Protein AF-A0A974PG98-F1 (afdb_monomer)

Structure (mmCIF, N/CA/C/O backbone):
data_AF-A0A974PG98-F1
#
_entry.id   AF-A0A974PG98-F1
#
loop_
_atom_site.group_PDB
_atom_site.id
_atom_site.type_symbol
_atom_site.label_atom_id
_atom_site.label_alt_id
_atom_site.label_comp_id
_atom_site.label_asym_id
_atom_site.label_entity_id
_atom_site.label_seq_id
_atom_site.pdbx_PDB_ins_code
_atom_site.Cartn_x
_atom_site.Cartn_y
_atom_site.Cartn_z
_atom_site.occupancy
_atom_site.B_iso_or_equiv
_atom_site.auth_seq_id
_atom_site.auth_comp_id
_atom_site.auth_asym_id
_atom_site.auth_atom_id
_atom_site.pdbx_PDB_model_num
ATOM 1 N N . MET A 1 1 ? 31.992 14.121 14.222 1.00 37.06 1 MET A N 1
ATOM 2 C CA . MET A 1 1 ? 32.717 12.932 13.722 1.00 37.06 1 MET A CA 1
ATOM 3 C C . MET A 1 1 ? 31.727 12.098 12.931 1.00 37.06 1 MET A C 1
ATOM 5 O O . MET A 1 1 ? 30.687 11.752 13.471 1.00 37.06 1 MET A O 1
ATOM 9 N N . LYS A 1 2 ? 31.976 11.925 11.630 1.00 33.34 2 LYS A N 1
ATOM 10 C CA . LYS A 1 2 ? 31.062 11.272 10.684 1.00 33.34 2 LYS A CA 1
ATOM 11 C C . LYS A 1 2 ? 31.156 9.754 10.874 1.00 33.34 2 LYS A C 1
ATOM 13 O O . LYS A 1 2 ? 32.248 9.211 10.750 1.00 33.34 2 LYS A O 1
ATOM 18 N N . SER A 1 3 ? 30.042 9.103 11.202 1.00 35.72 3 SER A N 1
ATOM 19 C CA . SER A 1 3 ? 29.945 7.642 11.270 1.00 35.72 3 SER A CA 1
ATOM 20 C C . SER A 1 3 ? 29.616 7.113 9.876 1.00 35.72 3 SER A C 1
ATOM 22 O O . SER A 1 3 ? 28.574 7.459 9.322 1.00 35.72 3 SER A O 1
ATOM 24 N N . GLN A 1 4 ? 30.527 6.339 9.284 1.00 35.66 4 GLN A N 1
ATOM 25 C CA . GLN A 1 4 ? 30.264 5.575 8.068 1.00 35.66 4 GLN A CA 1
ATOM 26 C C . GLN A 1 4 ? 29.686 4.219 8.470 1.00 35.66 4 GLN A C 1
ATOM 28 O O . GLN A 1 4 ? 30.346 3.439 9.153 1.00 35.66 4 GLN A O 1
ATOM 33 N N . ILE A 1 5 ? 28.452 3.946 8.051 1.00 46.06 5 ILE A N 1
ATOM 34 C CA . ILE A 1 5 ? 27.836 2.624 8.155 1.00 46.06 5 ILE A CA 1
ATOM 35 C C . ILE A 1 5 ? 28.123 1.901 6.840 1.00 46.06 5 ILE A C 1
ATOM 37 O O . ILE A 1 5 ? 27.657 2.294 5.774 1.00 46.06 5 ILE A O 1
ATOM 41 N N . MET A 1 6 ? 28.961 0.876 6.938 1.00 35.59 6 MET A N 1
ATOM 42 C CA . MET A 1 6 ? 29.350 -0.024 5.862 1.00 35.59 6 MET A CA 1
ATOM 43 C C . MET A 1 6 ? 28.325 -1.162 5.791 1.00 35.59 6 MET A C 1
ATOM 45 O O . MET A 1 6 ? 28.194 -1.933 6.740 1.00 35.59 6 MET A O 1
ATOM 49 N N . TYR A 1 7 ? 27.590 -1.261 4.683 1.00 34.44 7 TYR A N 1
ATOM 50 C CA . TYR A 1 7 ? 26.701 -2.390 4.407 1.00 34.44 7 TYR A CA 1
ATOM 51 C C . TYR A 1 7 ? 27.534 -3.608 3.984 1.00 34.44 7 TYR A C 1
ATOM 53 O O . TYR A 1 7 ? 28.246 -3.558 2.982 1.00 34.44 7 TYR A O 1
ATOM 61 N N . VAL A 1 8 ? 27.448 -4.705 4.741 1.00 33.84 8 VAL 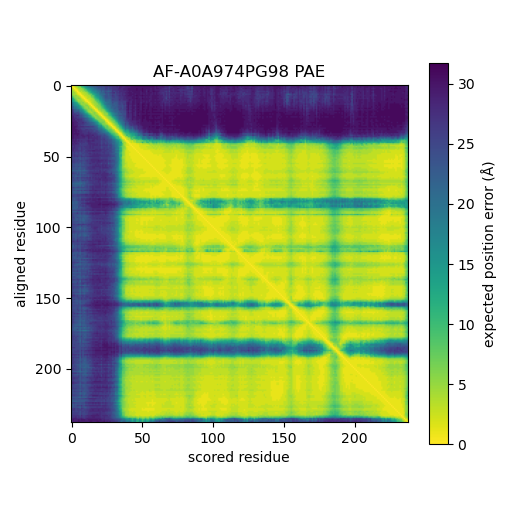A N 1
ATOM 62 C CA . VAL A 1 8 ? 28.007 -6.011 4.363 1.00 33.84 8 VAL A CA 1
ATOM 63 C C . VAL A 1 8 ? 26.861 -6.896 3.882 1.00 33.84 8 VAL A C 1
ATOM 65 O O . VAL A 1 8 ? 26.000 -7.295 4.661 1.00 33.84 8 VAL A O 1
ATOM 68 N N . LEU A 1 9 ? 26.859 -7.180 2.580 1.00 28.20 9 LEU A N 1
ATOM 69 C CA . LEU A 1 9 ? 25.970 -8.127 1.914 1.00 28.20 9 LEU A CA 1
ATOM 70 C C . LEU A 1 9 ? 26.533 -9.544 2.104 1.00 28.20 9 LEU A C 1
ATOM 72 O O . LEU A 1 9 ? 27.641 -9.827 1.648 1.00 28.20 9 LEU A O 1
ATOM 76 N N . LEU A 1 10 ? 25.793 -10.434 2.768 1.00 31.20 10 LEU A N 1
ATOM 77 C CA . LEU A 1 10 ? 26.203 -11.824 2.986 1.00 31.20 10 LEU A CA 1
ATOM 78 C C . LEU A 1 10 ? 25.239 -12.774 2.261 1.00 31.20 10 LEU A C 1
ATOM 80 O O . LEU A 1 10 ? 24.118 -13.003 2.704 1.00 31.20 10 LEU A O 1
ATOM 84 N N . MET A 1 11 ? 25.694 -13.319 1.132 1.00 34.84 11 MET A N 1
ATOM 85 C CA . MET A 1 11 ? 25.042 -14.407 0.396 1.00 34.84 11 MET A CA 1
ATOM 86 C C . MET A 1 11 ? 25.558 -15.750 0.927 1.00 34.84 11 MET A C 1
ATOM 88 O O . MET A 1 11 ? 26.753 -16.023 0.827 1.00 34.84 11 MET A O 1
ATOM 92 N N . PHE A 1 12 ? 24.669 -16.610 1.428 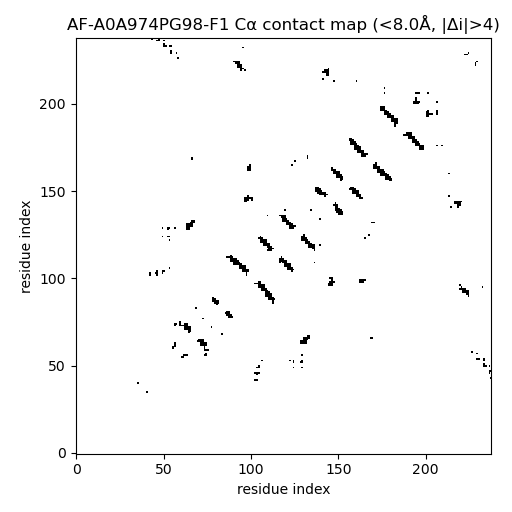1.00 36.12 12 PHE A N 1
ATOM 93 C CA . PHE A 1 12 ? 24.962 -18.031 1.638 1.00 36.12 12 PHE A CA 1
ATOM 94 C C . PHE A 1 12 ? 24.031 -18.887 0.776 1.00 36.12 12 PHE A C 1
ATOM 96 O O . PHE A 1 12 ? 22.829 -18.966 1.012 1.00 36.12 12 PHE A O 1
ATOM 103 N N . LEU A 1 13 ? 24.622 -19.538 -0.227 1.00 36.03 13 LEU A N 1
ATOM 104 C CA . LEU A 1 13 ? 24.041 -20.649 -0.977 1.00 36.03 13 LEU A CA 1
ATOM 105 C C . LEU A 1 13 ? 24.300 -21.946 -0.203 1.00 36.03 13 LEU A C 1
ATOM 107 O O . LEU A 1 13 ? 25.456 -22.308 0.012 1.00 36.03 13 LEU A O 1
ATOM 111 N N . LEU A 1 14 ? 23.244 -22.680 0.149 1.00 32.09 14 LEU A N 1
ATOM 112 C CA . LEU A 1 14 ? 23.339 -24.108 0.449 1.00 32.09 14 LEU A CA 1
ATOM 113 C C . LEU A 1 14 ? 22.244 -24.873 -0.296 1.00 32.09 14 LEU A C 1
ATOM 115 O O . LEU A 1 14 ? 21.076 -24.882 0.080 1.00 32.09 14 LEU A O 1
ATOM 119 N N . SER A 1 15 ? 22.665 -25.547 -1.359 1.00 34.22 15 SER A N 1
ATOM 120 C CA . SER A 1 15 ? 21.940 -26.621 -2.028 1.00 34.22 15 SER A CA 1
ATOM 121 C C . SER A 1 15 ? 22.214 -27.943 -1.309 1.00 34.22 15 SER A C 1
ATOM 123 O O . SER A 1 15 ? 23.358 -28.395 -1.265 1.00 34.22 15 SER A O 1
ATOM 125 N N . ILE A 1 16 ? 21.168 -28.576 -0.777 1.00 40.25 16 ILE A N 1
ATOM 126 C CA . ILE A 1 16 ? 21.215 -29.953 -0.271 1.00 40.25 16 ILE A CA 1
ATOM 127 C C . ILE A 1 16 ? 20.475 -30.840 -1.273 1.00 40.25 16 ILE A C 1
ATOM 129 O O . ILE A 1 16 ? 19.268 -30.709 -1.464 1.00 40.25 16 ILE A O 1
ATOM 133 N N . SER A 1 17 ? 21.217 -31.740 -1.921 1.00 31.70 17 SER A N 1
ATOM 134 C CA . SER A 1 17 ? 20.663 -32.847 -2.695 1.00 31.70 17 SER A CA 1
ATOM 135 C C . SER A 1 17 ? 20.312 -34.001 -1.761 1.00 31.70 17 SER A C 1
ATOM 137 O O . SER A 1 17 ? 21.184 -34.468 -1.025 1.00 31.70 17 SER A O 1
ATOM 139 N N . SER A 1 18 ? 19.096 -34.527 -1.868 1.00 32.81 18 SER A N 1
ATOM 140 C CA . SER A 1 18 ? 18.729 -35.806 -1.258 1.00 32.81 18 SER A CA 1
ATOM 141 C C . SER A 1 18 ? 18.017 -36.671 -2.290 1.00 32.81 18 SER A C 1
ATOM 143 O O . SER A 1 18 ? 16.863 -36.433 -2.636 1.00 32.81 18 SER A O 1
ATOM 145 N N . SER A 1 19 ? 18.733 -37.678 -2.785 1.00 33.91 19 SER A N 1
ATOM 146 C CA . SER A 1 19 ? 18.186 -38.786 -3.565 1.00 33.91 19 SER A CA 1
ATOM 147 C C . SER A 1 19 ? 17.443 -39.735 -2.630 1.00 33.91 19 SER A C 1
ATOM 149 O O . SER A 1 19 ? 18.026 -40.179 -1.644 1.00 33.91 19 SER A O 1
ATOM 151 N N . ASN A 1 20 ? 16.208 -40.116 -2.961 1.00 33.72 20 ASN A N 1
ATOM 152 C CA . ASN A 1 20 ? 15.566 -41.270 -2.335 1.00 33.72 20 ASN A CA 1
ATOM 153 C C . ASN A 1 20 ? 14.917 -42.192 -3.370 1.00 33.72 20 ASN A C 1
ATOM 155 O O . ASN A 1 20 ? 14.342 -41.758 -4.366 1.00 33.72 20 ASN A O 1
ATOM 159 N N . LYS A 1 21 ? 15.112 -43.487 -3.109 1.00 32.81 21 LYS A N 1
ATOM 160 C CA . LYS A 1 21 ? 14.779 -44.650 -3.932 1.00 32.81 21 LYS A CA 1
ATOM 161 C C . LYS A 1 21 ? 13.273 -44.841 -4.121 1.00 32.81 21 LYS A C 1
ATOM 163 O O . LYS A 1 21 ? 12.485 -44.627 -3.208 1.00 32.81 21 LYS A O 1
ATOM 168 N N . ILE A 1 22 ? 12.946 -45.369 -5.297 1.00 32.16 22 ILE A N 1
ATOM 169 C CA . ILE A 1 22 ? 11.651 -45.921 -5.704 1.00 32.16 22 ILE A CA 1
ATOM 170 C C . ILE A 1 22 ? 11.438 -47.294 -5.043 1.00 32.16 22 ILE A C 1
ATOM 172 O O . ILE A 1 22 ? 12.370 -48.094 -4.936 1.00 32.16 22 ILE A O 1
ATOM 176 N N . SER A 1 23 ? 10.206 -47.584 -4.623 1.00 32.59 23 SER A N 1
ATOM 177 C CA . SER A 1 23 ? 9.698 -48.938 -4.358 1.00 32.59 23 SER A CA 1
ATOM 178 C C . SER A 1 23 ? 8.207 -48.980 -4.696 1.00 32.59 23 SER A C 1
ATOM 180 O O . SER A 1 23 ? 7.456 -48.103 -4.278 1.00 32.59 23 SER A O 1
ATOM 182 N N . ASP A 1 24 ? 7.823 -49.981 -5.482 1.00 32.41 24 ASP A N 1
ATOM 183 C CA . ASP A 1 24 ? 6.511 -50.175 -6.099 1.00 32.41 24 ASP A CA 1
ATOM 184 C C . ASP A 1 24 ? 5.394 -50.658 -5.154 1.00 32.41 24 ASP A C 1
ATOM 186 O O . ASP A 1 24 ? 5.627 -51.370 -4.178 1.00 32.41 24 ASP A O 1
ATOM 190 N N . THR A 1 25 ? 4.168 -50.465 -5.660 1.00 31.45 25 THR A N 1
ATOM 191 C CA . THR A 1 25 ? 2.922 -51.241 -5.453 1.00 31.45 25 THR A CA 1
ATOM 192 C C . THR A 1 25 ? 1.965 -50.798 -4.343 1.00 31.45 25 THR A C 1
ATOM 194 O O . THR A 1 25 ? 2.118 -51.141 -3.176 1.00 31.45 25 THR A O 1
ATOM 197 N N . SER A 1 26 ? 0.854 -50.160 -4.727 1.00 34.72 26 SER A N 1
ATOM 198 C CA . SER A 1 26 ? -0.485 -50.786 -4.820 1.00 34.72 26 SER A CA 1
ATOM 199 C C . SER A 1 26 ? -1.579 -49.712 -4.918 1.00 34.72 26 SER A C 1
ATOM 201 O O . SER A 1 26 ? -1.629 -48.764 -4.141 1.00 34.72 26 SER A O 1
ATOM 203 N N . VAL A 1 27 ? -2.452 -49.856 -5.915 1.00 42.94 27 VAL A N 1
ATOM 204 C CA . VAL A 1 27 ? -3.641 -49.015 -6.121 1.00 42.94 27 VAL A CA 1
ATOM 205 C C . VAL A 1 27 ? -4.767 -49.508 -5.213 1.00 42.94 27 VAL A C 1
ATOM 207 O O . VAL A 1 27 ? -5.035 -50.711 -5.192 1.00 42.94 27 VAL A O 1
ATOM 210 N N . PRO A 1 28 ? -5.508 -48.589 -4.576 1.00 39.31 28 PRO A N 1
ATOM 211 C CA . PRO A 1 28 ? -6.948 -48.768 -4.491 1.00 39.31 28 PRO A CA 1
ATOM 212 C C . PRO A 1 28 ? -7.705 -47.523 -4.973 1.00 39.31 28 PRO A C 1
ATOM 214 O O . PRO A 1 28 ? -7.445 -46.387 -4.586 1.00 39.31 28 PRO A O 1
ATOM 217 N N . THR A 1 29 ? -8.680 -47.776 -5.838 1.00 40.00 29 THR A N 1
ATOM 218 C CA . THR A 1 29 ? -9.710 -46.846 -6.296 1.00 40.00 29 THR A CA 1
ATOM 219 C C . THR A 1 29 ? -10.680 -46.530 -5.159 1.00 40.00 29 THR A C 1
ATOM 221 O O . THR A 1 29 ? -11.405 -47.434 -4.756 1.00 40.00 29 THR A O 1
ATOM 224 N N . ILE A 1 30 ? -10.767 -45.274 -4.695 1.00 35.84 30 ILE A N 1
ATOM 225 C CA . ILE A 1 30 ? -11.926 -44.767 -3.933 1.00 35.84 30 ILE A CA 1
ATOM 226 C C . ILE A 1 30 ? -12.204 -43.294 -4.294 1.00 35.84 30 ILE A C 1
ATOM 228 O O . ILE A 1 30 ? -11.418 -42.401 -4.005 1.00 35.84 30 ILE A O 1
ATOM 232 N N . THR A 1 31 ? -13.352 -43.116 -4.949 1.00 35.06 31 THR A N 1
ATOM 233 C CA . THR A 1 31 ? -14.391 -42.087 -4.773 1.00 35.06 31 THR A CA 1
ATOM 234 C C . THR A 1 31 ? -14.003 -40.607 -4.663 1.00 35.06 31 THR A C 1
ATOM 236 O O . THR A 1 31 ? -13.414 -40.144 -3.693 1.00 35.06 31 THR A O 1
ATOM 239 N N . SER A 1 32 ? -14.499 -39.848 -5.646 1.00 45.50 32 SER A N 1
ATOM 240 C CA . SER A 1 32 ? -14.604 -38.387 -5.672 1.00 45.50 32 SER A CA 1
ATOM 241 C C . SER A 1 32 ? -15.201 -37.829 -4.371 1.00 45.50 32 SER A C 1
ATOM 243 O O . SER A 1 32 ? -16.380 -38.013 -4.080 1.00 45.50 32 SER A O 1
ATOM 245 N N . SER A 1 33 ? -14.368 -37.128 -3.607 1.00 40.75 33 SER A N 1
ATOM 246 C CA . SER A 1 33 ? -14.762 -36.163 -2.583 1.00 40.75 33 SER A CA 1
ATOM 247 C C . SER A 1 33 ? -13.964 -34.896 -2.862 1.00 40.75 33 SER A C 1
ATOM 249 O O . SER A 1 33 ? -12.761 -34.979 -3.106 1.00 40.75 33 SER A O 1
ATOM 251 N N . ALA A 1 34 ? -14.636 -33.744 -2.887 1.00 49.84 34 ALA A N 1
ATOM 252 C CA . ALA A 1 34 ? -14.039 -32.444 -3.173 1.00 49.84 34 ALA A CA 1
ATOM 253 C C . ALA A 1 34 ? -12.761 -32.235 -2.339 1.00 49.84 34 ALA A C 1
ATOM 255 O O . ALA A 1 34 ? -12.806 -32.139 -1.113 1.00 49.84 34 ALA A O 1
ATOM 256 N N . HIS A 1 35 ? -11.616 -32.227 -3.019 1.00 39.84 35 HIS A N 1
ATOM 257 C CA . HIS A 1 35 ? -10.300 -32.074 -2.418 1.00 39.84 35 HIS A CA 1
ATOM 258 C C . HIS A 1 35 ? -10.059 -30.589 -2.132 1.00 39.84 35 HIS A C 1
ATOM 260 O O . HIS A 1 35 ? -9.479 -29.881 -2.951 1.00 39.84 35 HIS A O 1
ATOM 266 N N . ILE A 1 36 ? -10.530 -30.109 -0.980 1.00 48.88 36 ILE A N 1
ATOM 267 C CA . ILE A 1 36 ? -10.065 -28.831 -0.432 1.00 48.88 36 ILE A CA 1
ATOM 268 C C . ILE A 1 36 ? -8.667 -29.089 0.123 1.00 48.88 36 ILE A C 1
ATOM 270 O O . ILE A 1 36 ? -8.483 -29.876 1.055 1.00 48.88 36 ILE A O 1
ATOM 274 N N . THR A 1 37 ? -7.666 -28.468 -0.489 1.00 52.12 37 THR A N 1
ATOM 275 C CA . THR A 1 37 ? -6.264 -28.672 -0.120 1.00 52.12 37 THR A CA 1
ATOM 276 C C . THR A 1 37 ? -5.999 -27.976 1.228 1.00 52.12 37 THR A C 1
ATOM 278 O O . THR A 1 37 ? -6.390 -26.819 1.379 1.00 52.12 37 THR A O 1
ATOM 281 N N . PRO A 1 38 ? -5.295 -28.590 2.205 1.00 62.50 38 PRO A N 1
ATOM 282 C CA . PRO A 1 38 ? -5.011 -27.987 3.523 1.00 62.50 38 PRO A CA 1
ATOM 283 C C . PRO A 1 38 ? -4.346 -26.596 3.497 1.00 62.50 38 PRO A C 1
ATOM 285 O O . PRO A 1 38 ? -4.346 -25.880 4.495 1.00 62.50 38 PRO A O 1
ATOM 288 N N . SER A 1 39 ? -3.760 -26.213 2.360 1.00 74.19 39 SER A N 1
ATOM 289 C CA . SER A 1 39 ? -3.170 -24.893 2.130 1.00 74.19 39 SER A CA 1
ATOM 290 C C . SER A 1 39 ? -4.211 -23.792 1.901 1.00 74.19 39 SER A C 1
ATOM 292 O O . SER A 1 39 ? -3.969 -22.652 2.287 1.00 74.19 39 SER A O 1
ATOM 294 N N . GLU A 1 40 ? -5.347 -24.103 1.274 1.00 81.88 40 GLU A N 1
ATOM 295 C CA . GLU A 1 40 ? -6.384 -23.113 0.948 1.00 81.88 40 GLU A CA 1
ATOM 296 C C . GLU A 1 40 ? -7.179 -22.727 2.195 1.00 81.88 40 GLU A C 1
ATOM 298 O O . GLU A 1 40 ? -7.412 -21.547 2.436 1.00 81.88 40 GLU A O 1
ATOM 303 N N . SER A 1 41 ? -7.499 -23.700 3.053 1.00 85.75 41 SER A N 1
ATOM 304 C CA . SER A 1 41 ? -8.183 -23.433 4.323 1.00 85.75 41 SER A CA 1
ATOM 305 C C . SER A 1 41 ? -7.330 -22.605 5.287 1.00 85.75 41 SER A C 1
ATOM 307 O O . SER A 1 41 ? -7.850 -21.747 5.996 1.00 85.75 41 SER A O 1
ATOM 309 N N . LYS A 1 42 ? -6.007 -22.820 5.302 1.00 90.12 42 LYS A N 1
ATOM 310 C CA . LYS A 1 42 ? -5.082 -22.009 6.101 1.00 90.12 42 LYS A CA 1
ATOM 311 C C . LYS A 1 42 ? -5.001 -20.570 5.588 1.00 90.12 42 LYS A C 1
ATOM 313 O O . LYS A 1 42 ? -5.018 -19.650 6.400 1.00 90.12 42 LYS A O 1
ATOM 318 N N . LEU A 1 43 ? -4.914 -20.383 4.271 1.00 90.19 43 LEU A N 1
ATOM 319 C CA . LEU A 1 43 ? -4.876 -19.053 3.664 1.00 90.19 43 LEU A CA 1
ATOM 320 C C . LEU A 1 43 ? -6.161 -18.272 3.960 1.00 90.19 43 LEU A C 1
ATOM 322 O O . LEU A 1 43 ? -6.085 -17.133 4.409 1.00 90.19 43 LEU A O 1
ATOM 326 N N . GLU A 1 44 ? -7.323 -18.901 3.791 1.00 91.62 44 GLU A N 1
ATOM 327 C CA . GLU A 1 44 ? -8.611 -18.249 4.047 1.00 91.62 44 GLU A CA 1
ATOM 328 C C . GLU A 1 44 ? -8.780 -17.877 5.529 1.00 91.62 44 GLU A C 1
ATOM 330 O O . GLU A 1 44 ? -9.216 -16.777 5.868 1.00 91.62 44 GLU A O 1
ATOM 335 N N . ASN A 1 45 ? -8.323 -18.745 6.437 1.00 92.75 45 ASN A N 1
ATOM 336 C CA . ASN A 1 45 ? -8.282 -18.421 7.862 1.00 92.75 45 ASN A CA 1
ATOM 337 C C . ASN A 1 45 ? -7.369 -17.220 8.153 1.00 92.75 45 ASN A C 1
ATOM 339 O O . ASN A 1 45 ? -7.772 -16.317 8.884 1.00 92.75 45 ASN A O 1
ATOM 343 N N . ASN A 1 46 ? -6.163 -17.180 7.579 1.00 93.69 46 ASN A N 1
ATOM 344 C CA . ASN A 1 46 ? -5.233 -16.061 7.764 1.00 93.69 46 ASN A CA 1
ATOM 345 C C . ASN A 1 46 ? -5.816 -14.746 7.234 1.00 93.69 46 ASN A C 1
ATOM 347 O O . ASN A 1 46 ? -5.731 -13.720 7.902 1.00 93.69 46 ASN A O 1
ATOM 351 N N . LYS A 1 47 ? -6.466 -14.795 6.071 1.00 95.50 47 LYS A N 1
ATOM 352 C CA . LYS A 1 47 ? -7.163 -13.659 5.472 1.00 95.50 47 LYS A CA 1
ATOM 353 C C . LYS A 1 47 ? -8.277 -13.145 6.381 1.00 95.50 47 LYS A C 1
ATOM 355 O O . LYS A 1 47 ? -8.356 -11.947 6.641 1.00 95.50 47 LYS A O 1
ATOM 360 N N . SER A 1 48 ? -9.098 -14.045 6.928 1.00 94.94 48 SER A N 1
ATOM 361 C CA . SER A 1 48 ? -10.151 -13.675 7.877 1.00 94.94 48 SER A CA 1
ATOM 362 C C . SER A 1 48 ? -9.587 -13.071 9.167 1.00 94.94 48 SER A C 1
ATOM 364 O O . SER A 1 48 ? -10.202 -12.153 9.709 1.00 94.94 48 SER A O 1
ATOM 366 N N . LEU A 1 49 ? -8.450 -13.569 9.666 1.00 96.31 49 LEU A N 1
ATOM 367 C CA . LEU A 1 49 ? -7.778 -13.011 10.843 1.00 96.31 49 LEU A CA 1
ATOM 368 C C . LEU A 1 49 ? -7.248 -11.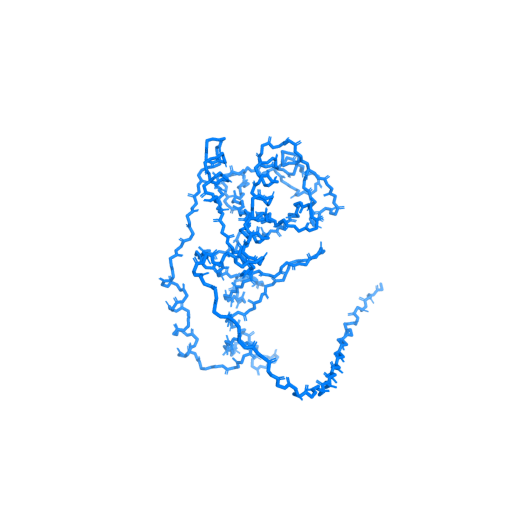600 10.567 1.00 96.31 49 LEU A C 1
ATOM 370 O O . LEU A 1 49 ? -7.491 -10.699 11.369 1.00 96.31 49 LEU A O 1
ATOM 374 N N . ALA A 1 50 ? -6.589 -11.401 9.423 1.00 97.38 50 ALA A N 1
ATOM 375 C CA . ALA A 1 50 ? -6.086 -10.099 9.001 1.00 97.38 50 ALA A CA 1
ATOM 376 C C . ALA A 1 50 ? -7.223 -9.074 8.879 1.00 97.38 50 ALA A C 1
ATOM 378 O O . ALA A 1 50 ? -7.158 -8.003 9.478 1.00 97.38 50 ALA A O 1
ATOM 379 N N . MET A 1 51 ? -8.310 -9.424 8.181 1.00 97.50 51 MET A N 1
ATOM 380 C CA . MET A 1 51 ? -9.451 -8.522 7.984 1.00 97.50 51 MET A CA 1
ATOM 381 C C . MET A 1 51 ? -10.116 -8.101 9.299 1.00 97.50 51 MET A C 1
ATOM 383 O O . MET A 1 51 ? -10.450 -6.925 9.462 1.00 97.50 51 MET A O 1
ATOM 387 N N . GLU A 1 52 ? -10.286 -9.025 10.250 1.00 97.19 52 GLU A N 1
ATOM 388 C CA . GLU A 1 52 ? -10.843 -8.685 11.564 1.00 97.19 52 GLU A CA 1
ATOM 389 C C . GLU A 1 52 ? -9.878 -7.799 12.367 1.00 97.19 52 GLU A C 1
ATOM 391 O O . GLU A 1 52 ? -10.305 -6.809 12.967 1.00 97.19 52 GLU A O 1
ATOM 396 N N . ALA A 1 53 ? -8.572 -8.084 12.320 1.00 98.19 53 ALA A N 1
ATOM 397 C CA . ALA A 1 53 ? -7.562 -7.256 12.971 1.00 98.19 53 ALA A CA 1
ATOM 398 C C . ALA A 1 53 ? -7.580 -5.821 12.418 1.00 98.19 53 ALA A C 1
ATOM 400 O O . ALA A 1 53 ? -7.728 -4.870 13.192 1.00 98.19 53 ALA A O 1
ATOM 401 N N . TYR A 1 54 ? -7.555 -5.646 11.093 1.00 98.50 54 TYR A N 1
ATOM 402 C CA . TYR A 1 54 ? -7.657 -4.318 10.487 1.00 98.50 54 TYR A CA 1
ATOM 403 C C . TYR A 1 54 ? -8.952 -3.617 10.872 1.00 98.50 54 TYR A C 1
ATOM 405 O O . TYR A 1 54 ? -8.915 -2.468 11.299 1.00 98.50 54 TYR A O 1
ATOM 413 N N . LYS A 1 55 ? -10.100 -4.299 10.801 1.00 98.25 55 LYS A N 1
ATOM 414 C CA . LYS A 1 55 ? -11.386 -3.722 11.209 1.00 98.25 55 LYS A CA 1
ATOM 415 C C . LYS A 1 55 ? -11.324 -3.158 12.627 1.00 98.25 55 LYS A C 1
ATOM 417 O O . LYS A 1 55 ? -11.796 -2.049 12.863 1.00 98.25 55 LYS A O 1
ATOM 422 N N . THR A 1 56 ? -10.727 -3.889 13.566 1.00 98.19 56 THR A N 1
ATOM 423 C CA . THR A 1 56 ? -10.596 -3.420 14.952 1.00 98.19 56 THR A CA 1
ATOM 424 C C . THR A 1 56 ? -9.630 -2.239 15.111 1.00 98.19 56 THR A C 1
ATOM 426 O O . THR A 1 56 ? -9.938 -1.334 15.892 1.00 98.19 56 THR A O 1
ATOM 429 N N . VAL A 1 57 ? -8.538 -2.179 14.336 1.00 98.62 57 VAL A N 1
ATOM 430 C CA . VAL A 1 57 ? -7.643 -1.004 14.263 1.00 98.62 57 VAL A CA 1
ATOM 431 C C . VAL A 1 57 ? -8.386 0.211 13.700 1.00 98.62 57 VAL A C 1
ATOM 433 O O . VAL A 1 57 ? -8.390 1.270 14.323 1.00 98.62 57 VAL A O 1
ATOM 436 N N . LEU A 1 58 ? -9.090 0.056 12.572 1.00 98.50 58 LEU A N 1
ATOM 437 C CA . LEU A 1 58 ? -9.849 1.127 11.907 1.00 98.50 58 LEU A CA 1
ATOM 438 C C . LEU A 1 58 ? -11.008 1.655 12.766 1.00 98.50 58 LEU A C 1
ATOM 440 O O . LEU A 1 58 ? -11.420 2.804 12.636 1.00 98.50 58 LEU A O 1
ATOM 444 N N . GLN A 1 59 ? -11.526 0.825 13.673 1.00 97.50 59 GLN A N 1
ATOM 445 C CA . GLN A 1 59 ? -12.518 1.207 14.680 1.00 97.50 59 GLN A CA 1
ATOM 446 C C . GLN A 1 59 ? -11.903 1.794 15.955 1.00 97.50 59 GLN A C 1
ATOM 448 O O . GLN A 1 59 ? -12.636 2.063 16.908 1.00 97.50 59 GLN A O 1
ATOM 453 N N . ASN A 1 60 ? -10.582 1.981 15.983 1.00 98.00 60 ASN A N 1
ATOM 454 C CA . ASN A 1 60 ? -9.831 2.499 17.118 1.00 98.00 60 ASN A CA 1
ATOM 455 C C . ASN A 1 60 ? -10.017 1.670 18.406 1.00 98.00 60 ASN A C 1
ATOM 457 O O . ASN A 1 60 ? -10.077 2.220 19.504 1.00 98.00 60 ASN A O 1
ATOM 461 N N . LYS A 1 61 ? -10.174 0.345 18.279 1.00 98.19 61 LYS A N 1
ATOM 462 C CA . LYS A 1 61 ? -10.412 -0.568 19.415 1.00 98.19 61 LYS A CA 1
ATOM 463 C C . LYS A 1 61 ? -9.161 -1.293 19.884 1.00 98.19 61 LYS A C 1
ATOM 465 O O . LYS A 1 61 ? -9.109 -1.702 21.039 1.00 98.19 61 LYS A O 1
ATOM 470 N N . ILE A 1 62 ? -8.190 -1.468 18.995 1.00 97.94 62 ILE A N 1
ATOM 471 C CA . ILE A 1 62 ? -6.877 -2.023 19.314 1.00 97.94 62 ILE A CA 1
ATOM 472 C C . ILE A 1 62 ? -5.789 -1.116 18.751 1.00 97.94 62 ILE A C 1
ATOM 474 O O . ILE A 1 62 ? -6.031 -0.332 17.830 1.00 97.94 62 ILE A O 1
ATOM 478 N N . GLU A 1 63 ? -4.596 -1.254 19.309 1.00 98.31 63 GLU A N 1
ATOM 479 C CA . GLU A 1 63 ? -3.394 -0.610 18.799 1.00 98.31 63 GLU A CA 1
ATOM 480 C C . GLU A 1 63 ? -2.836 -1.369 17.586 1.00 98.31 63 GLU A C 1
ATOM 482 O O . GLU A 1 63 ? -3.026 -2.580 17.451 1.00 98.31 63 GLU A O 1
ATOM 487 N N . PHE A 1 64 ? -2.089 -0.661 16.745 1.00 97.75 64 PHE A N 1
ATOM 488 C CA . PHE A 1 64 ? -1.195 -1.242 15.744 1.00 97.75 64 PHE A CA 1
ATOM 489 C C . PHE A 1 64 ? 0.245 -0.804 16.026 1.00 97.75 64 PHE A C 1
ATOM 491 O O . PHE A 1 64 ? 0.474 0.216 16.684 1.00 97.75 64 PHE A O 1
ATOM 498 N N . TYR A 1 65 ? 1.224 -1.567 15.547 1.00 96.69 65 TYR A N 1
ATOM 499 C CA . TYR A 1 65 ? 2.633 -1.215 15.677 1.00 96.69 65 TYR A CA 1
ATOM 500 C C . TYR A 1 65 ? 3.048 -0.256 14.558 1.00 96.69 65 TYR A C 1
ATOM 502 O O . TYR A 1 65 ? 3.165 -0.652 13.401 1.00 96.69 65 TYR A O 1
ATOM 510 N N . SER A 1 66 ? 3.299 1.006 14.896 1.00 94.62 66 SER A N 1
ATOM 511 C CA . SER A 1 66 ? 3.817 2.003 13.955 1.00 94.62 66 SER A CA 1
ATOM 512 C C . SER A 1 66 ? 5.329 1.828 13.797 1.00 94.62 66 SER A C 1
ATOM 514 O O . SER A 1 66 ? 6.083 1.957 14.767 1.00 94.62 66 SER A O 1
ATOM 516 N N . ILE A 1 67 ? 5.783 1.563 12.569 1.00 93.19 67 ILE A N 1
ATOM 517 C CA . ILE A 1 67 ? 7.211 1.403 12.257 1.00 93.19 67 ILE A CA 1
ATOM 518 C C . ILE A 1 67 ? 7.974 2.717 12.455 1.00 93.19 67 ILE A C 1
ATOM 520 O O . ILE A 1 67 ? 9.085 2.703 12.990 1.00 93.19 67 ILE A O 1
ATOM 524 N N . GLU A 1 68 ? 7.356 3.846 12.100 1.00 87.31 68 GLU A N 1
ATOM 525 C CA . GLU A 1 68 ? 7.950 5.182 12.224 1.00 87.31 68 GLU A CA 1
ATOM 526 C C . GLU A 1 68 ? 8.287 5.515 13.686 1.00 87.31 68 GLU A C 1
ATOM 528 O O . GLU A 1 68 ? 9.391 5.951 14.018 1.00 87.31 68 GLU A O 1
ATOM 533 N N . THR A 1 69 ? 7.357 5.226 14.600 1.00 88.81 69 THR A N 1
ATOM 534 C CA . THR A 1 69 ? 7.509 5.554 16.030 1.00 88.81 69 THR A CA 1
ATOM 535 C C . THR A 1 69 ? 8.101 4.436 16.866 1.00 88.81 69 THR A C 1
ATOM 537 O O . THR A 1 69 ? 8.518 4.674 18.004 1.00 88.81 69 THR A O 1
ATOM 540 N N . LYS A 1 70 ? 8.124 3.216 16.319 1.00 92.62 70 LYS A N 1
ATOM 541 C CA . LYS A 1 70 ? 8.521 1.977 16.997 1.00 92.62 70 LYS A CA 1
ATOM 542 C C . LYS A 1 70 ? 7.682 1.687 18.244 1.00 92.62 70 LYS A C 1
ATOM 544 O O . LYS A 1 70 ? 8.190 1.140 19.228 1.00 92.62 70 LYS A O 1
ATOM 549 N N . LYS A 1 71 ? 6.405 2.076 18.223 1.00 93.19 71 LYS A N 1
ATOM 550 C CA . LYS A 1 71 ? 5.459 1.942 19.337 1.00 93.19 71 LYS A CA 1
ATOM 551 C C . LYS A 1 71 ? 4.118 1.407 18.856 1.00 93.19 71 LYS A C 1
ATOM 553 O O . LYS A 1 71 ? 3.737 1.593 17.703 1.00 93.19 71 LYS A O 1
ATOM 558 N N . LYS A 1 72 ? 3.391 0.785 19.784 1.00 95.94 72 LYS A N 1
ATOM 559 C CA . LYS A 1 72 ? 1.969 0.500 19.610 1.00 95.94 72 LYS A CA 1
ATOM 560 C C . LYS A 1 72 ? 1.174 1.776 19.854 1.00 95.94 72 LYS A C 1
ATOM 562 O O . LYS A 1 72 ? 1.465 2.493 20.812 1.00 95.94 72 LYS A O 1
ATOM 567 N N . VAL A 1 73 ? 0.241 2.075 18.959 1.00 95.62 73 VAL A N 1
ATOM 568 C CA . VAL A 1 73 ? -0.591 3.280 19.011 1.00 95.62 73 VAL A CA 1
ATOM 569 C C . VAL A 1 73 ? -2.005 2.974 18.530 1.00 95.62 73 VAL A C 1
ATOM 571 O O . VAL A 1 73 ? -2.206 2.145 17.641 1.00 95.62 73 VAL A O 1
ATOM 574 N N . TYR A 1 74 ? -2.993 3.657 19.100 1.00 97.50 74 TYR A N 1
ATOM 575 C CA . TYR A 1 74 ? -4.341 3.690 18.539 1.00 97.50 74 TYR A CA 1
ATOM 576 C C . TYR A 1 74 ? -4.369 4.564 17.282 1.00 97.50 74 TYR A C 1
ATOM 578 O O . TYR A 1 74 ? -3.608 5.525 17.166 1.00 97.50 74 TYR A O 1
ATOM 586 N N . LEU A 1 75 ? -5.273 4.264 16.346 1.00 97.06 75 LEU A N 1
ATOM 587 C CA . LEU A 1 75 ? -5.391 5.004 15.087 1.00 97.06 75 LEU A CA 1
ATOM 588 C C . LEU A 1 75 ? -5.654 6.501 15.303 1.00 97.06 75 LEU A C 1
ATOM 590 O O . LEU A 1 75 ? -5.018 7.338 14.674 1.00 97.06 75 LEU A O 1
ATOM 594 N N . ASN A 1 76 ? -6.538 6.858 16.229 1.00 95.50 76 ASN A N 1
ATOM 595 C CA . ASN A 1 76 ? -6.839 8.251 16.552 1.00 95.50 76 ASN A CA 1
ATOM 596 C C . ASN A 1 76 ? -5.631 8.974 17.161 1.00 95.50 76 ASN A C 1
ATOM 598 O O . ASN A 1 76 ? -5.406 10.145 16.853 1.00 95.50 76 ASN A O 1
ATOM 602 N N . ASP A 1 77 ? -4.840 8.280 17.982 1.00 93.44 77 ASP A N 1
ATOM 603 C CA . ASP A 1 77 ? -3.617 8.846 18.552 1.00 93.44 77 ASP A CA 1
ATOM 604 C C . ASP A 1 77 ? -2.574 9.053 17.451 1.00 93.44 77 ASP A C 1
ATOM 606 O O . ASP A 1 77 ? -1.995 10.129 17.356 1.00 93.44 77 ASP A O 1
ATOM 610 N N . PHE A 1 78 ? -2.390 8.076 16.557 1.00 93.56 78 PHE A N 1
ATOM 611 C CA . PHE A 1 78 ? -1.543 8.209 15.368 1.00 93.56 78 PHE A CA 1
ATOM 612 C C . PHE A 1 78 ? -1.910 9.448 14.533 1.00 93.56 78 PHE A C 1
ATOM 614 O O . PHE A 1 78 ? -1.034 10.241 14.199 1.00 93.56 78 PHE A O 1
ATOM 621 N N . LEU A 1 79 ? -3.201 9.658 14.263 1.00 93.25 79 LEU A N 1
ATOM 622 C CA . LEU A 1 79 ? -3.687 10.772 13.442 1.00 93.25 79 LEU A CA 1
ATOM 623 C C . LEU A 1 79 ? -3.512 12.150 14.096 1.00 93.25 79 LEU A C 1
ATOM 625 O O . LEU A 1 79 ? -3.411 13.152 13.389 1.00 93.25 79 LEU A O 1
ATOM 629 N N . THR A 1 80 ? -3.503 12.221 15.427 1.00 90.69 80 THR A N 1
ATOM 630 C CA . THR A 1 80 ? -3.526 13.492 16.175 1.00 90.69 80 THR A CA 1
ATOM 631 C C . THR A 1 80 ? -2.224 13.806 16.909 1.00 90.69 80 THR A C 1
ATOM 633 O O . THR A 1 80 ? -2.089 14.890 17.482 1.00 90.69 80 THR A O 1
ATOM 636 N N . ASN A 1 81 ? -1.236 12.905 16.876 1.00 80.94 81 ASN A N 1
ATOM 637 C CA . ASN A 1 81 ? 0.031 13.095 17.572 1.00 80.94 81 ASN A CA 1
ATOM 638 C C . ASN A 1 81 ? 0.983 14.034 16.811 1.00 80.94 81 ASN A C 1
ATOM 640 O O . ASN A 1 81 ? 1.930 13.617 16.138 1.00 80.94 81 ASN A O 1
ATOM 644 N N . ASN A 1 82 ? 0.746 15.330 16.997 1.00 76.94 82 ASN A N 1
ATOM 645 C CA . ASN A 1 82 ? 1.538 16.408 16.416 1.00 76.94 82 ASN A CA 1
ATOM 646 C C . ASN A 1 82 ? 3.008 16.410 16.886 1.00 76.94 82 ASN A C 1
ATOM 648 O O . ASN A 1 82 ? 3.874 16.919 16.184 1.00 76.94 82 ASN A O 1
ATOM 652 N N . GLU A 1 83 ? 3.315 15.848 18.060 1.00 68.69 83 GLU A N 1
ATOM 653 C CA . GLU A 1 83 ? 4.694 15.810 18.578 1.00 68.69 83 GLU A CA 1
ATOM 654 C C . GLU A 1 83 ? 5.591 14.874 17.767 1.00 68.69 83 GLU A C 1
ATOM 656 O O . GLU A 1 83 ? 6.794 15.099 17.656 1.00 68.69 83 GLU A O 1
ATOM 661 N N . ILE A 1 84 ? 4.998 13.819 17.212 1.00 65.56 84 ILE A N 1
ATOM 662 C CA . ILE A 1 84 ? 5.709 12.800 16.450 1.00 65.56 84 ILE A CA 1
ATOM 663 C C . ILE A 1 84 ? 5.750 13.165 14.968 1.00 65.56 84 ILE A C 1
ATOM 665 O O . ILE A 1 84 ? 6.810 13.095 14.353 1.00 65.56 84 ILE A O 1
ATOM 669 N N . TYR A 1 85 ? 4.607 13.555 14.401 1.00 67.06 85 TYR A N 1
ATOM 670 C CA . TYR A 1 85 ? 4.465 13.732 12.953 1.00 67.06 85 TYR A CA 1
ATOM 671 C C . TYR A 1 85 ? 4.539 15.196 12.508 1.00 67.06 85 TYR A C 1
ATOM 673 O O . TYR A 1 85 ? 4.494 15.481 11.314 1.00 67.06 85 TYR A O 1
ATOM 681 N N . GLY A 1 86 ? 4.631 16.138 13.454 1.00 73.81 86 GLY A N 1
ATOM 682 C CA . GLY A 1 86 ? 4.667 17.575 13.173 1.00 73.81 86 GLY A CA 1
ATOM 683 C C . GLY A 1 86 ? 3.375 18.129 12.567 1.00 73.81 86 GLY A C 1
ATOM 684 O O . GLY A 1 86 ? 3.348 19.294 12.172 1.00 73.81 86 GLY A O 1
ATOM 685 N N . THR A 1 87 ? 2.325 17.304 12.466 1.00 80.56 87 THR A N 1
ATOM 686 C CA . THR A 1 87 ? 1.011 17.692 11.960 1.00 80.56 87 THR A CA 1
ATOM 687 C C . THR A 1 87 ? -0.115 16.795 12.495 1.00 80.56 87 THR A C 1
ATOM 689 O O . THR A 1 87 ? 0.131 15.746 13.089 1.00 80.56 87 THR A O 1
ATOM 692 N N . THR A 1 88 ? -1.366 17.211 12.280 1.00 89.25 88 THR A N 1
ATOM 693 C CA . THR A 1 88 ? -2.574 16.394 12.473 1.00 89.25 88 THR A CA 1
ATOM 694 C C . THR A 1 88 ? -3.108 15.961 11.115 1.00 89.25 88 THR A C 1
ATOM 696 O O . THR A 1 88 ? -3.282 16.788 10.221 1.00 89.25 88 THR A O 1
ATOM 699 N N . SER A 1 89 ? -3.409 14.673 10.981 1.00 92.12 89 SER A N 1
ATOM 700 C CA . SER A 1 89 ? -3.937 14.091 9.751 1.00 92.12 89 SER A CA 1
ATOM 701 C C . SER A 1 89 ? -5.377 13.607 9.917 1.00 92.12 89 SER A C 1
ATOM 703 O O . SER A 1 89 ? -5.838 13.303 11.017 1.00 92.12 89 SER A O 1
ATOM 705 N N . LYS A 1 90 ? -6.098 13.502 8.803 1.00 94.44 90 LYS A N 1
ATOM 706 C CA . LYS A 1 90 ? -7.409 12.845 8.713 1.00 94.44 90 LYS A CA 1
ATOM 707 C C . LYS A 1 90 ? -7.357 11.739 7.673 1.00 94.44 90 LYS A C 1
ATOM 709 O O . LYS A 1 90 ? -6.613 11.851 6.706 1.00 94.44 90 LYS A O 1
ATOM 714 N N . ILE A 1 91 ? -8.176 10.707 7.857 1.00 96.25 91 ILE A N 1
ATOM 715 C CA . ILE A 1 91 ? -8.384 9.671 6.842 1.00 96.25 91 ILE A CA 1
ATOM 716 C C . ILE A 1 91 ? -9.608 10.051 6.018 1.00 96.25 91 ILE A C 1
ATOM 718 O O . ILE A 1 91 ? -10.682 10.296 6.568 1.00 96.25 91 ILE A O 1
ATOM 722 N N . ASN A 1 92 ? -9.447 10.068 4.701 1.00 91.44 92 ASN A N 1
ATOM 723 C CA . ASN A 1 92 ? -10.505 10.446 3.765 1.00 91.44 92 ASN A CA 1
ATOM 724 C C . ASN A 1 92 ? -11.105 9.195 3.135 1.00 91.44 92 ASN A C 1
ATOM 726 O O . ASN A 1 92 ? -12.319 9.026 3.026 1.00 91.44 92 ASN A O 1
ATOM 730 N N . HIS A 1 93 ? -10.207 8.312 2.719 1.00 96.81 93 HIS A N 1
ATOM 731 C CA . HIS A 1 93 ? -10.520 7.099 2.006 1.00 96.81 93 HIS A CA 1
ATOM 732 C C . HIS A 1 93 ? -9.542 5.996 2.382 1.00 96.81 93 HIS A C 1
ATOM 734 O O . HIS A 1 93 ? -8.434 6.243 2.863 1.00 96.81 93 HIS A O 1
ATOM 740 N N . PHE A 1 94 ? -9.954 4.766 2.118 1.00 98.44 94 PHE A N 1
ATOM 741 C CA . PHE A 1 94 ? -9.107 3.599 2.250 1.00 98.44 94 PHE A CA 1
ATOM 742 C C . PHE A 1 94 ? -9.346 2.618 1.107 1.00 98.44 94 PHE A C 1
ATOM 744 O O . PHE A 1 94 ? -10.399 2.628 0.466 1.00 98.44 94 PHE A O 1
ATOM 751 N N . ALA A 1 95 ? -8.360 1.773 0.853 1.00 98.19 95 ALA A N 1
ATOM 752 C CA . ALA A 1 95 ? -8.445 0.667 -0.083 1.00 98.19 95 ALA A CA 1
ATOM 753 C C . ALA A 1 95 ? -8.048 -0.635 0.615 1.00 98.19 95 ALA A C 1
ATOM 755 O O . ALA A 1 95 ? -7.342 -0.615 1.622 1.00 98.19 95 ALA A O 1
ATOM 756 N N . VAL A 1 96 ? -8.518 -1.757 0.071 1.00 98.12 96 VAL A N 1
ATOM 757 C CA . VAL A 1 96 ? -8.154 -3.102 0.528 1.00 98.12 96 VAL A CA 1
ATOM 758 C C . VAL A 1 96 ? -7.751 -3.928 -0.683 1.00 98.12 96 VAL A C 1
ATOM 760 O O . VAL A 1 96 ? -8.571 -4.149 -1.578 1.00 98.12 96 VAL A O 1
ATOM 763 N N . LEU A 1 97 ? -6.487 -4.333 -0.730 1.00 97.50 97 LEU A N 1
ATOM 764 C CA . LEU A 1 97 ? -5.873 -5.052 -1.844 1.00 97.50 97 LEU A CA 1
ATOM 765 C C . LEU A 1 97 ? -4.602 -5.767 -1.385 1.00 97.50 97 LEU A C 1
ATOM 767 O O . LEU A 1 97 ? -3.999 -5.365 -0.402 1.00 97.50 97 LEU A O 1
ATOM 771 N N . ASP A 1 98 ? -4.212 -6.802 -2.117 1.00 97.50 98 ASP A N 1
ATOM 772 C CA . ASP A 1 98 ? -2.952 -7.526 -1.924 1.00 97.50 98 ASP A CA 1
ATOM 773 C C . ASP A 1 98 ? -1.794 -6.725 -2.553 1.00 97.50 98 ASP A C 1
ATOM 775 O O . ASP A 1 98 ? -1.736 -6.571 -3.778 1.00 97.50 98 ASP A O 1
ATOM 779 N N . MET A 1 99 ? -0.930 -6.157 -1.710 1.00 97.31 99 MET A N 1
ATOM 780 C CA . MET A 1 99 ? 0.160 -5.253 -2.093 1.00 97.31 99 MET A CA 1
ATOM 781 C C . MET A 1 99 ? 1.475 -5.987 -2.375 1.00 97.31 99 MET A C 1
ATOM 783 O O . MET A 1 99 ? 2.279 -5.498 -3.177 1.00 97.31 99 MET A O 1
ATOM 787 N N . ASP A 1 100 ? 1.709 -7.133 -1.730 1.00 96.44 100 ASP A N 1
ATOM 788 C CA . ASP A 1 100 ? 2.973 -7.878 -1.807 1.00 96.44 100 ASP A CA 1
ATOM 789 C C . ASP A 1 100 ? 2.865 -9.224 -2.556 1.00 96.44 100 ASP A C 1
ATOM 791 O O . ASP A 1 100 ? 3.879 -9.811 -2.948 1.00 96.44 100 ASP A O 1
ATOM 795 N N . GLY A 1 101 ? 1.646 -9.662 -2.877 1.00 95.00 101 GLY A N 1
ATOM 796 C CA . GLY A 1 101 ? 1.350 -10.866 -3.648 1.00 95.00 101 GLY A CA 1
ATOM 797 C C . GLY A 1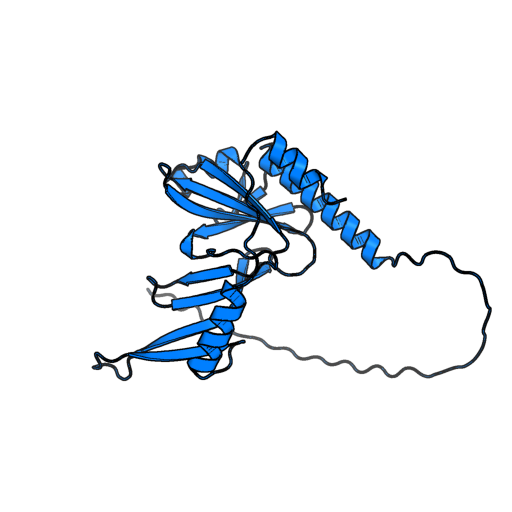 101 ? 1.186 -12.138 -2.813 1.00 95.00 101 GLY A C 1
ATOM 798 O O . GLY A 1 101 ? 1.184 -13.233 -3.395 1.00 95.00 101 GLY A O 1
ATOM 799 N N . ASP A 1 102 ? 1.071 -12.044 -1.485 1.00 94.62 102 ASP A N 1
ATOM 800 C CA . ASP A 1 102 ? 0.905 -13.198 -0.596 1.00 94.62 102 ASP A CA 1
ATOM 801 C C . ASP A 1 102 ? -0.552 -13.718 -0.501 1.00 94.62 102 ASP A C 1
ATOM 803 O O . ASP A 1 102 ? -0.800 -14.789 0.073 1.00 94.62 102 ASP A O 1
ATOM 807 N N . LYS A 1 103 ? -1.495 -13.029 -1.166 1.00 94.56 103 LYS A N 1
ATOM 808 C CA . LYS A 1 103 ? -2.953 -13.271 -1.195 1.00 94.56 103 LYS A CA 1
ATOM 809 C C . LYS A 1 103 ? -3.702 -12.891 0.088 1.00 94.56 103 LYS A C 1
ATOM 811 O O . LYS A 1 103 ? -4.905 -13.174 0.189 1.00 94.56 103 LYS A O 1
ATOM 816 N N . ILE A 1 104 ? -3.044 -12.250 1.044 1.00 95.62 104 ILE A N 1
ATOM 817 C CA . ILE A 1 104 ? -3.625 -11.623 2.228 1.00 95.62 104 ILE A CA 1
ATOM 818 C C . ILE A 1 104 ? -3.662 -10.113 1.955 1.00 95.62 104 ILE A C 1
ATOM 820 O O . ILE A 1 104 ? -2.627 -9.486 1.836 1.00 95.62 104 ILE A O 1
ATOM 824 N N . PRO A 1 105 ? -4.846 -9.491 1.834 1.00 96.88 105 PRO A N 1
ATOM 825 C CA . PRO A 1 105 ? -4.905 -8.065 1.532 1.00 96.88 105 PRO A CA 1
ATOM 826 C C . PRO A 1 105 ? -4.344 -7.183 2.658 1.00 96.88 105 PRO A C 1
ATOM 828 O O . PRO A 1 105 ? -4.581 -7.452 3.837 1.00 96.88 105 PRO A O 1
ATOM 831 N N . GLU A 1 106 ? -3.739 -6.061 2.290 1.00 98.38 106 GLU A N 1
ATOM 832 C CA . GLU A 1 106 ? -3.428 -4.916 3.145 1.00 98.38 106 GLU A CA 1
ATOM 833 C C . GLU A 1 106 ? -4.573 -3.899 3.149 1.00 98.38 106 GLU A C 1
ATOM 835 O O . GLU A 1 106 ? -5.430 -3.878 2.258 1.00 98.38 106 GLU A O 1
ATOM 840 N N . VAL A 1 107 ? -4.555 -2.999 4.137 1.00 98.56 107 VAL A N 1
ATOM 841 C CA . VAL A 1 107 ? -5.363 -1.774 4.115 1.00 98.56 107 VAL A CA 1
ATOM 842 C C . VAL A 1 107 ? -4.467 -0.580 3.824 1.00 98.56 107 VAL A C 1
ATOM 844 O O . VAL A 1 107 ? -3.516 -0.328 4.554 1.00 98.56 107 VAL A O 1
ATOM 847 N N . VAL A 1 108 ? -4.809 0.200 2.803 1.00 98.50 108 VAL A N 1
ATOM 848 C CA . VAL A 1 108 ? -4.115 1.447 2.457 1.00 98.50 108 VAL A CA 1
ATOM 849 C C . VAL A 1 108 ? -4.993 2.626 2.856 1.00 98.50 108 VAL A C 1
ATOM 851 O O . VAL A 1 108 ? -6.126 2.728 2.390 1.00 98.50 108 VAL A O 1
ATOM 854 N N . LEU A 1 109 ? -4.490 3.515 3.710 1.00 98.31 109 LEU A N 1
ATOM 855 C CA . LEU A 1 109 ? -5.182 4.710 4.192 1.00 98.31 109 LEU A CA 1
ATOM 856 C C . LEU A 1 109 ? -4.643 5.949 3.479 1.00 98.31 109 LEU A C 1
ATOM 858 O O . LEU A 1 109 ? -3.450 6.231 3.553 1.00 98.31 109 LEU A O 1
ATOM 862 N N . GLY A 1 110 ? -5.525 6.709 2.829 1.00 96.50 110 GLY A N 1
ATOM 863 C CA . GLY A 1 110 ? -5.188 8.026 2.293 1.00 96.50 110 GLY A CA 1
ATOM 864 C C . GLY A 1 110 ? -5.354 9.099 3.361 1.00 96.50 110 GLY A C 1
ATOM 865 O O . GLY A 1 110 ? -6.460 9.278 3.887 1.00 96.50 110 GLY A O 1
ATOM 866 N N . LEU A 1 111 ? -4.263 9.802 3.673 1.00 94.56 111 LEU A N 1
ATOM 867 C CA . LEU A 1 111 ? -4.204 10.794 4.739 1.00 94.56 111 LEU A CA 1
ATOM 868 C C . LEU A 1 111 ? -4.109 12.215 4.182 1.00 94.56 111 LEU A C 1
ATOM 870 O O . LEU A 1 111 ? -3.276 12.521 3.320 1.00 94.56 111 LEU A O 1
ATOM 874 N N . THR A 1 112 ? -4.920 13.109 4.744 1.00 92.75 112 THR A N 1
ATOM 875 C CA . THR A 1 112 ? -4.845 14.544 4.469 1.00 92.75 112 THR A CA 1
ATOM 876 C C . THR A 1 112 ? -4.361 15.350 5.657 1.00 92.75 112 THR A C 1
ATOM 878 O O . THR A 1 112 ? -4.728 15.079 6.798 1.00 92.75 112 THR A O 1
ATOM 881 N N . VAL A 1 113 ? -3.585 16.387 5.353 1.00 89.81 113 VAL A N 1
ATOM 882 C CA . VAL A 1 113 ? -3.162 17.450 6.269 1.00 89.81 113 VAL A CA 1
ATOM 883 C C . VAL A 1 113 ? -3.699 18.754 5.707 1.00 89.81 113 VAL A C 1
ATOM 885 O O . VAL A 1 113 ? -3.485 19.040 4.529 1.00 89.81 113 VAL A O 1
ATOM 888 N N . ASP A 1 114 ? -4.437 19.511 6.519 1.00 87.50 114 ASP A N 1
ATOM 889 C CA . ASP A 1 114 ? -5.117 20.737 6.078 1.00 87.50 114 ASP A CA 1
ATOM 890 C C . ASP A 1 114 ? -5.885 20.536 4.756 1.00 87.50 114 ASP A C 1
ATOM 892 O O . ASP A 1 114 ? -5.794 21.341 3.835 1.00 87.50 114 ASP A O 1
ATOM 896 N N . GLU A 1 115 ? -6.599 19.406 4.653 1.00 85.12 115 GLU A N 1
ATOM 897 C CA . GLU A 1 115 ? -7.408 18.986 3.491 1.00 85.12 115 GLU A CA 1
ATOM 898 C C . GLU A 1 115 ? -6.618 18.587 2.229 1.00 85.12 115 GLU A C 1
ATOM 900 O O . GLU A 1 115 ? -7.213 18.135 1.251 1.00 85.12 115 GLU A O 1
ATOM 905 N N . ASN A 1 116 ? -5.286 18.648 2.257 1.00 85.94 116 ASN A N 1
ATOM 906 C CA . ASN A 1 116 ? -4.433 18.255 1.137 1.00 85.94 116 ASN A CA 1
ATOM 907 C C . ASN A 1 116 ? -3.922 16.816 1.311 1.00 85.94 116 ASN A C 1
ATOM 909 O O . ASN A 1 116 ? -3.427 16.492 2.398 1.00 85.94 116 ASN A O 1
ATOM 913 N N . PRO A 1 117 ? -3.985 15.947 0.282 1.00 85.50 117 PRO A N 1
ATOM 914 C CA . PRO A 1 117 ? -3.347 14.631 0.318 1.00 85.50 117 PRO A CA 1
ATOM 915 C C . PRO A 1 117 ? -1.848 14.788 0.546 1.00 85.50 117 PRO A C 1
ATOM 917 O O . PRO A 1 117 ? -1.172 15.462 -0.225 1.00 85.50 117 PRO A O 1
ATOM 920 N N . ASN A 1 118 ? -1.343 14.208 1.631 1.00 84.75 118 ASN A N 1
ATOM 921 C CA . ASN A 1 118 ? 0.064 14.350 2.008 1.00 84.75 118 ASN A CA 1
ATOM 922 C C . ASN A 1 118 ? 0.727 12.999 2.245 1.00 84.75 118 ASN A C 1
ATOM 924 O O . ASN A 1 118 ? 1.884 12.810 1.865 1.00 84.75 118 ASN A O 1
ATOM 928 N N . PHE A 1 119 ? -0.002 12.053 2.837 1.00 91.81 119 PHE A N 1
ATOM 929 C CA . PHE A 1 119 ? 0.584 10.810 3.314 1.00 91.81 119 PHE A CA 1
ATOM 930 C C . PHE A 1 119 ? -0.305 9.608 3.032 1.00 91.81 119 PHE A C 1
ATOM 932 O O . PHE A 1 119 ? -1.515 9.723 2.823 1.00 91.81 119 PHE A O 1
ATOM 939 N N . VAL A 1 120 ? 0.326 8.445 3.060 1.00 94.56 120 VAL A N 1
ATOM 940 C CA . VAL A 1 120 ? -0.310 7.140 2.966 1.00 94.56 120 VAL A CA 1
ATOM 941 C C . VAL A 1 120 ? 0.181 6.300 4.135 1.00 94.56 120 VAL A C 1
ATOM 943 O O . VAL A 1 120 ? 1.378 6.253 4.402 1.00 94.56 120 VAL A O 1
ATOM 946 N N . GLU A 1 121 ? -0.740 5.625 4.815 1.00 96.19 121 GLU A N 1
ATOM 947 C CA . GLU A 1 121 ? -0.411 4.608 5.818 1.00 96.19 121 GLU A CA 1
ATOM 948 C C . GLU A 1 121 ? -0.869 3.246 5.300 1.00 96.19 121 GLU A C 1
ATOM 950 O O . GLU A 1 121 ? -2.048 3.064 4.985 1.00 96.19 121 GLU A O 1
ATOM 955 N N . VAL A 1 122 ? 0.049 2.286 5.205 1.00 97.94 122 VAL A N 1
ATOM 956 C CA . VAL A 1 122 ? -0.262 0.909 4.806 1.00 97.94 122 VAL A CA 1
ATOM 957 C C . VAL A 1 122 ? -0.243 0.014 6.037 1.00 97.94 122 VAL A C 1
ATOM 959 O O . VAL A 1 122 ? 0.775 -0.091 6.718 1.00 97.94 122 VAL A O 1
ATOM 962 N N . LEU A 1 123 ? -1.371 -0.637 6.314 1.00 98.38 123 LEU A N 1
ATOM 963 C CA . LEU A 1 123 ? -1.521 -1.614 7.384 1.00 98.38 123 LEU A CA 1
ATOM 964 C C . LEU A 1 123 ? -1.335 -3.024 6.824 1.00 98.38 123 LEU A C 1
ATOM 966 O O . LEU A 1 123 ? -2.086 -3.442 5.941 1.00 98.38 123 LEU A O 1
ATOM 970 N N . HIS A 1 124 ? -0.386 -3.760 7.396 1.00 98.06 124 HIS A N 1
ATOM 971 C CA . HIS A 1 124 ? -0.068 -5.140 7.043 1.00 98.06 124 HIS A CA 1
ATOM 972 C C . HIS A 1 124 ? -0.122 -6.039 8.284 1.00 98.06 124 HIS A C 1
ATOM 974 O O . HIS A 1 124 ? 0.410 -5.704 9.346 1.00 98.06 124 HIS A O 1
ATOM 980 N N . TYR A 1 125 ? -0.795 -7.180 8.171 1.00 97.25 125 TYR A N 1
ATOM 981 C CA . TYR A 1 125 ? -0.988 -8.135 9.252 1.00 97.25 125 TYR A CA 1
ATOM 982 C C . TYR A 1 125 ? 0.025 -9.268 9.142 1.00 97.25 125 TYR A C 1
ATOM 984 O O . TYR A 1 125 ? -0.041 -10.103 8.245 1.00 97.25 125 TYR A O 1
ATOM 992 N N . MET A 1 126 ? 0.913 -9.358 10.125 1.00 94.12 126 MET A N 1
ATOM 993 C CA . MET A 1 126 ? 1.875 -10.450 10.234 1.00 94.12 126 MET A CA 1
ATOM 994 C C . MET A 1 126 ? 2.143 -10.769 11.698 1.00 94.12 126 MET A C 1
ATOM 996 O O . MET A 1 126 ? 1.966 -9.935 12.579 1.00 94.12 126 MET A O 1
ATOM 1000 N N . ASN A 1 127 ? 2.582 -11.993 11.988 1.00 92.00 127 ASN A N 1
ATOM 1001 C CA . ASN A 1 127 ? 2.929 -12.410 13.354 1.00 92.00 127 ASN A CA 1
ATOM 1002 C C . ASN A 1 127 ? 1.811 -12.158 14.390 1.00 92.00 127 ASN A C 1
ATOM 1004 O O . ASN A 1 127 ? 2.084 -11.945 15.566 1.00 92.00 127 ASN A O 1
ATOM 1008 N N . SER A 1 128 ? 0.547 -12.242 13.958 1.00 92.94 128 SER A N 1
ATOM 1009 C CA . SER A 1 128 ? -0.650 -11.961 14.767 1.00 92.94 128 SER A CA 1
ATOM 1010 C C . SER A 1 128 ? -0.826 -10.504 15.221 1.00 92.94 128 SER A C 1
ATOM 1012 O O . SER A 1 128 ? -1.595 -10.244 16.145 1.00 92.94 128 SER A O 1
ATOM 1014 N N . GLU A 1 129 ? -0.155 -9.555 14.570 1.00 95.56 129 GLU A N 1
ATOM 1015 C CA . GLU A 1 129 ? -0.218 -8.124 14.867 1.00 95.56 129 GLU A CA 1
ATOM 1016 C C . GLU A 1 129 ? -0.344 -7.300 13.573 1.00 95.56 129 GLU A C 1
ATOM 1018 O O . GLU A 1 129 ? 0.069 -7.733 12.498 1.00 95.56 129 GLU A O 1
ATOM 1023 N N . VAL A 1 130 ? -0.950 -6.113 13.670 1.00 98.06 130 VAL A N 1
ATOM 1024 C CA . VAL A 1 130 ? -1.012 -5.144 12.569 1.00 98.06 130 VAL A CA 1
ATOM 1025 C C . VAL A 1 130 ? 0.180 -4.201 12.674 1.00 98.06 130 VAL A C 1
ATOM 1027 O O . VAL A 1 130 ? 0.389 -3.578 13.715 1.00 98.06 130 VAL A O 1
ATOM 1030 N N . TYR A 1 131 ? 0.927 -4.078 11.585 1.00 97.88 131 TYR A N 1
ATOM 1031 C CA . TYR A 1 131 ? 2.052 -3.167 11.421 1.00 97.88 131 TYR A CA 1
ATOM 1032 C C . TYR A 1 131 ? 1.668 -2.049 10.459 1.00 97.88 131 TYR A C 1
ATOM 1034 O O . TYR A 1 131 ? 1.039 -2.306 9.434 1.00 97.88 131 TYR A O 1
ATOM 1042 N N . GLY A 1 132 ? 2.040 -0.823 10.806 1.00 97.00 132 GLY A N 1
ATOM 1043 C CA . GLY A 1 132 ? 1.779 0.373 10.021 1.00 97.00 132 GLY A CA 1
ATOM 1044 C C . GLY A 1 132 ? 3.052 0.943 9.404 1.00 97.00 132 GLY A C 1
ATOM 1045 O O . GLY A 1 132 ? 4.052 1.149 10.107 1.00 97.00 132 GLY A O 1
ATOM 1046 N N . TYR A 1 133 ? 3.010 1.163 8.092 1.00 95.56 133 TYR A N 1
ATOM 1047 C CA . TYR A 1 133 ? 4.101 1.698 7.285 1.00 95.56 133 TYR A CA 1
ATOM 1048 C C . TYR A 1 133 ? 3.681 3.028 6.662 1.00 95.56 133 TYR A C 1
ATOM 1050 O O . TYR A 1 133 ? 2.744 3.078 5.861 1.00 95.56 133 TYR A O 1
ATOM 1058 N N . PHE A 1 134 ? 4.414 4.079 7.020 1.00 92.25 134 PHE A N 1
ATOM 1059 C CA . PHE A 1 134 ? 4.114 5.454 6.649 1.00 92.25 134 PHE A CA 1
ATOM 1060 C C . PHE A 1 134 ? 4.902 5.883 5.412 1.00 92.25 134 PHE A C 1
ATOM 1062 O O . PHE A 1 134 ? 6.117 5.689 5.337 1.00 92.25 134 PHE A O 1
ATOM 1069 N N . PHE A 1 135 ? 4.216 6.507 4.460 1.00 92.00 135 PHE A N 1
ATOM 1070 C CA . PHE A 1 135 ? 4.785 6.977 3.203 1.00 92.00 135 PHE A CA 1
ATOM 1071 C C . PHE A 1 135 ? 4.279 8.382 2.871 1.00 92.00 135 PHE A C 1
ATOM 1073 O O . PHE A 1 135 ? 3.154 8.759 3.204 1.00 92.00 135 PHE A O 1
ATOM 1080 N N . GLY A 1 136 ? 5.085 9.153 2.143 1.00 90.38 136 GLY A N 1
ATOM 1081 C CA . GLY A 1 136 ? 4.584 10.323 1.424 1.00 90.38 136 GLY A CA 1
ATOM 1082 C C . GLY A 1 136 ? 3.622 9.902 0.312 1.00 90.38 136 GLY A C 1
ATOM 1083 O O . GLY A 1 136 ? 3.811 8.853 -0.302 1.00 90.38 136 GLY A O 1
ATOM 1084 N N . ASN A 1 137 ? 2.622 10.730 0.007 1.00 86.44 137 ASN A N 1
ATOM 1085 C CA . ASN A 1 137 ? 1.641 10.443 -1.047 1.00 86.44 137 ASN A CA 1
ATOM 1086 C C . ASN A 1 137 ? 2.305 10.122 -2.403 1.00 86.44 137 ASN A C 1
ATOM 1088 O O . ASN A 1 137 ? 1.917 9.176 -3.082 1.00 86.44 137 ASN A O 1
ATOM 1092 N N . ASP A 1 138 ? 3.372 10.840 -2.757 1.00 88.12 138 ASP A N 1
ATOM 1093 C CA . ASP A 1 138 ? 4.085 10.634 -4.025 1.00 88.12 138 ASP A CA 1
ATOM 1094 C C . ASP A 1 138 ? 4.947 9.356 -4.042 1.00 88.12 138 ASP A C 1
ATOM 1096 O O . ASP A 1 138 ? 5.368 8.893 -5.102 1.00 88.12 138 ASP A O 1
ATOM 1100 N N . GLN A 1 139 ? 5.209 8.749 -2.880 1.00 91.38 139 GLN A N 1
ATOM 1101 C CA . GLN A 1 139 ? 5.950 7.488 -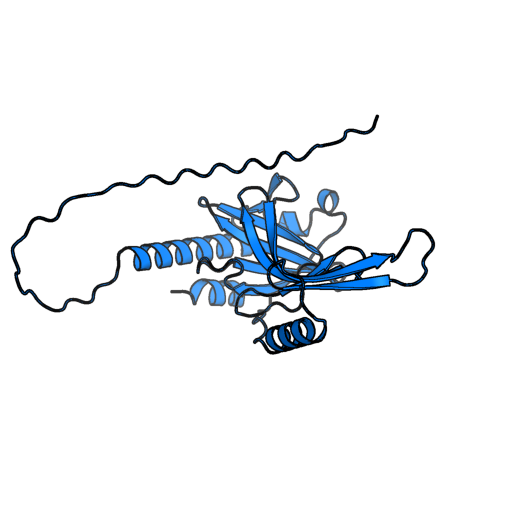2.786 1.00 91.38 139 GLN A CA 1
ATOM 1102 C C . GLN A 1 139 ? 5.069 6.266 -3.104 1.00 91.38 139 GLN A C 1
ATOM 1104 O O . GLN A 1 139 ? 5.612 5.202 -3.390 1.00 91.38 139 GLN A O 1
ATOM 1109 N N . LEU A 1 140 ? 3.739 6.425 -3.088 1.00 93.31 140 LEU A N 1
ATOM 1110 C CA . LEU A 1 140 ? 2.727 5.397 -3.366 1.00 93.31 140 LEU A CA 1
ATOM 1111 C C . LEU A 1 140 ? 1.563 5.998 -4.182 1.00 93.31 140 LEU A C 1
ATOM 1113 O O . LEU A 1 140 ? 0.436 6.111 -3.700 1.00 93.31 140 LEU A O 1
ATOM 1117 N N . SER A 1 141 ? 1.829 6.393 -5.428 1.00 92.69 141 SER A N 1
ATOM 1118 C CA . SER A 1 141 ? 0.825 6.952 -6.348 1.00 92.69 141 SER A CA 1
ATOM 1119 C C . SER A 1 141 ? 0.379 5.936 -7.408 1.00 92.69 141 SER A C 1
ATOM 1121 O O . SER A 1 141 ? 0.963 4.864 -7.545 1.00 92.69 141 SER A O 1
ATOM 1123 N N . ASP A 1 142 ? -0.691 6.241 -8.148 1.00 94.94 142 ASP A N 1
ATOM 1124 C CA . ASP A 1 142 ? -1.224 5.398 -9.235 1.00 94.94 142 ASP A CA 1
ATOM 1125 C C . ASP A 1 142 ? -1.447 3.920 -8.845 1.00 94.94 142 ASP A C 1
ATOM 1127 O O . ASP A 1 142 ? -1.143 3.004 -9.611 1.00 94.94 142 ASP A O 1
ATOM 1131 N N . LEU A 1 143 ? -1.961 3.681 -7.633 1.00 97.31 143 LEU A N 1
ATOM 1132 C CA . LEU A 1 143 ? -2.125 2.338 -7.077 1.00 97.31 143 LEU A CA 1
ATOM 1133 C C . LEU A 1 143 ? -3.095 1.474 -7.902 1.00 97.31 143 LEU A C 1
ATOM 1135 O O . LEU A 1 143 ? -4.265 1.820 -8.107 1.00 97.31 143 LEU A O 1
ATOM 1139 N N . LYS A 1 144 ? -2.612 0.308 -8.332 1.00 98.19 144 LYS A N 1
ATOM 1140 C CA . LYS A 1 144 ? -3.316 -0.657 -9.176 1.00 98.19 144 LYS A CA 1
ATOM 1141 C C . LYS A 1 144 ? -3.866 -1.821 -8.367 1.00 98.19 144 LYS A C 1
ATOM 1143 O O . LYS A 1 144 ? -3.422 -2.145 -7.272 1.00 98.19 144 LYS A O 1
ATOM 1148 N N . THR A 1 145 ? -4.866 -2.484 -8.935 1.00 97.38 145 THR A N 1
ATOM 1149 C CA . THR A 1 145 ? -5.592 -3.583 -8.270 1.00 97.38 145 THR A CA 1
ATOM 1150 C C . THR A 1 145 ? -4.796 -4.865 -8.072 1.00 97.38 145 THR A C 1
ATOM 1152 O O . THR A 1 145 ? -5.231 -5.719 -7.306 1.00 97.38 145 THR A O 1
ATOM 1155 N N . ASP A 1 146 ? -3.668 -5.012 -8.759 1.00 97.38 146 ASP A N 1
ATOM 1156 C CA . ASP A 1 146 ? -2.716 -6.109 -8.592 1.00 97.38 146 ASP A CA 1
ATOM 1157 C C . ASP A 1 146 ? -1.567 -5.755 -7.628 1.00 97.38 146 ASP A C 1
ATOM 1159 O O . ASP A 1 146 ? -0.584 -6.498 -7.566 1.00 97.38 146 ASP A O 1
ATOM 1163 N N . GLY A 1 147 ? -1.674 -4.625 -6.917 1.00 97.75 147 GLY A N 1
ATOM 1164 C CA . GLY A 1 147 ? -0.707 -4.160 -5.925 1.00 97.75 147 GLY A CA 1
ATOM 1165 C C . GLY A 1 147 ? 0.476 -3.384 -6.505 1.00 97.75 147 GLY A C 1
ATOM 1166 O O . GLY A 1 147 ? 1.337 -2.957 -5.738 1.00 97.75 147 GLY A O 1
ATOM 1167 N N . THR A 1 148 ? 0.557 -3.189 -7.832 1.00 98.19 148 THR A N 1
ATOM 1168 C CA . THR A 1 148 ? 1.590 -2.306 -8.398 1.00 98.19 148 THR A CA 1
ATOM 1169 C C . THR A 1 148 ? 1.230 -0.839 -8.201 1.00 98.19 148 THR A C 1
ATOM 1171 O O . THR A 1 148 ? 0.062 -0.463 -8.142 1.00 98.19 148 THR A O 1
ATOM 1174 N N . PHE A 1 149 ? 2.244 0.006 -8.080 1.00 97.69 149 PHE A N 1
ATOM 1175 C CA . PHE A 1 149 ? 2.081 1.448 -7.926 1.00 97.69 149 PHE A CA 1
ATOM 1176 C C . PHE A 1 149 ? 3.259 2.179 -8.551 1.00 97.69 149 PHE A C 1
ATOM 1178 O O . PHE A 1 149 ? 4.329 1.596 -8.757 1.00 97.69 149 PHE A O 1
ATOM 1185 N N . ARG A 1 150 ? 3.068 3.471 -8.809 1.00 95.94 150 ARG A N 1
ATOM 1186 C CA . ARG A 1 150 ? 4.141 4.397 -9.147 1.00 95.94 150 ARG A CA 1
ATOM 1187 C C . ARG A 1 150 ? 4.740 4.974 -7.867 1.00 95.94 150 ARG A C 1
ATOM 1189 O O . ARG A 1 150 ? 4.023 5.425 -6.977 1.00 95.94 150 ARG A O 1
ATOM 1196 N N . TRP A 1 151 ? 6.061 5.022 -7.793 1.00 94.88 151 TRP A N 1
ATOM 1197 C CA . TRP A 1 151 ? 6.774 5.686 -6.707 1.00 94.88 151 TRP A CA 1
ATOM 1198 C C . TRP A 1 151 ? 7.646 6.811 -7.239 1.00 94.88 151 TRP A C 1
ATOM 1200 O O . TRP A 1 151 ? 8.207 6.717 -8.332 1.00 94.88 151 TRP A O 1
ATOM 1210 N N . LEU A 1 152 ? 7.780 7.869 -6.443 1.00 90.56 152 LEU A N 1
ATOM 1211 C CA . LEU A 1 152 ? 8.690 8.978 -6.685 1.00 90.56 152 LEU A CA 1
ATOM 1212 C C . LEU A 1 152 ? 9.632 9.155 -5.491 1.00 90.56 152 LEU A C 1
ATOM 1214 O O . LEU A 1 152 ? 9.252 9.015 -4.329 1.00 90.56 152 LEU A O 1
ATOM 1218 N N . SER A 1 153 ? 10.885 9.488 -5.784 1.00 84.44 153 SER A N 1
ATOM 1219 C CA . SER A 1 153 ? 11.921 9.792 -4.802 1.00 84.44 153 SER A CA 1
ATOM 1220 C C . SER A 1 153 ? 12.878 10.862 -5.349 1.00 84.44 153 SER A C 1
ATOM 1222 O O . SER A 1 153 ? 12.914 11.143 -6.546 1.00 84.44 153 SER A O 1
ATOM 1224 N N . GLY A 1 154 ? 13.631 11.523 -4.465 1.00 67.31 154 GLY A N 1
ATOM 1225 C CA . GLY A 1 154 ? 14.705 12.442 -4.866 1.00 67.31 154 GLY A CA 1
ATOM 1226 C C . GLY A 1 154 ? 14.274 13.702 -5.633 1.00 67.31 154 GLY A C 1
ATOM 1227 O O . GLY A 1 154 ? 15.046 14.194 -6.449 1.00 67.31 154 GLY A O 1
ATOM 1228 N N . GLY A 1 155 ? 13.075 14.245 -5.390 1.00 61.69 155 GLY A N 1
ATOM 1229 C CA . GLY A 1 155 ? 12.642 15.508 -6.010 1.00 61.69 155 GLY A CA 1
ATOM 1230 C C . GLY A 1 155 ? 12.105 15.369 -7.441 1.00 61.69 155 GLY A C 1
ATOM 1231 O O . GLY A 1 155 ? 12.355 16.238 -8.271 1.00 61.69 155 GLY A O 1
ATOM 1232 N N . LEU A 1 156 ? 11.339 14.299 -7.698 1.00 64.25 156 LEU A N 1
ATOM 1233 C CA . LEU A 1 156 ? 10.602 13.964 -8.936 1.00 64.25 156 LEU A CA 1
ATOM 1234 C C . LEU A 1 156 ? 11.418 13.321 -10.071 1.00 64.25 156 LEU A C 1
ATOM 1236 O O . LEU A 1 156 ? 10.833 12.721 -10.972 1.00 64.25 156 LEU A O 1
ATOM 1240 N N . THR A 1 157 ? 12.749 13.399 -10.040 1.00 70.62 157 THR A N 1
ATOM 1241 C CA . THR A 1 157 ? 13.610 12.911 -11.135 1.00 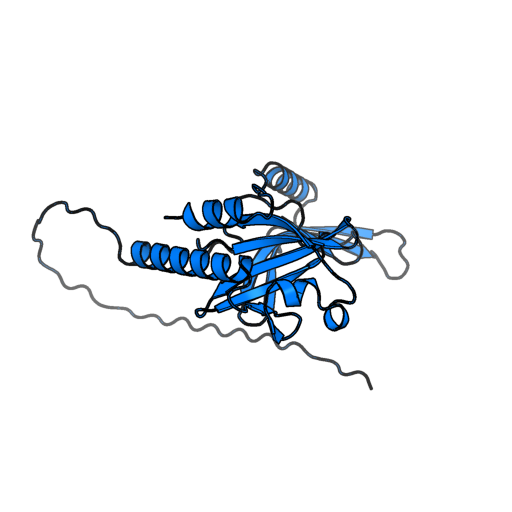70.62 157 THR A CA 1
ATOM 1242 C C . THR A 1 157 ? 13.940 11.423 -11.061 1.00 70.62 157 THR A C 1
ATOM 1244 O O . THR A 1 157 ? 14.372 10.853 -12.059 1.00 70.62 157 THR A O 1
ATOM 1247 N N . TYR A 1 158 ? 13.728 10.788 -9.906 1.00 84.12 158 TYR A N 1
ATOM 1248 C CA . TYR A 1 158 ? 13.888 9.350 -9.724 1.00 84.12 158 TYR A CA 1
ATOM 1249 C C . TYR A 1 158 ? 12.524 8.739 -9.417 1.00 84.12 158 TYR A C 1
ATOM 1251 O O . TYR A 1 158 ? 11.945 8.973 -8.356 1.00 84.12 158 TYR A O 1
ATOM 1259 N N . ASN A 1 159 ? 11.975 8.006 -10.380 1.00 90.75 159 ASN A N 1
ATOM 1260 C CA . ASN A 1 159 ? 10.665 7.383 -10.250 1.00 90.75 159 ASN A CA 1
ATOM 1261 C C . ASN A 1 159 ? 10.588 6.073 -11.032 1.00 90.75 159 ASN A C 1
ATOM 1263 O O . ASN A 1 159 ? 11.412 5.784 -11.910 1.00 90.75 159 ASN A O 1
ATOM 1267 N N . GLY A 1 160 ? 9.578 5.284 -10.695 1.00 95.25 160 GLY A N 1
ATOM 1268 C CA . GLY A 1 160 ? 9.386 3.969 -11.268 1.00 95.25 160 GLY A CA 1
ATOM 1269 C C . GLY A 1 160 ? 8.082 3.329 -10.830 1.00 95.25 160 GLY A C 1
ATOM 1270 O O . GLY A 1 160 ? 7.209 3.984 -10.263 1.00 95.25 160 GLY A O 1
ATOM 1271 N N . TYR A 1 161 ? 7.979 2.035 -11.103 1.00 97.81 161 TYR A N 1
ATOM 1272 C CA . TYR A 1 161 ? 6.898 1.170 -10.660 1.00 97.81 161 TYR A CA 1
ATOM 1273 C C . TYR A 1 161 ? 7.455 0.078 -9.768 1.00 97.81 161 TYR A C 1
ATOM 1275 O O . TYR A 1 161 ? 8.555 -0.438 -10.003 1.00 97.81 161 TYR A O 1
ATOM 1283 N N . GLY A 1 162 ? 6.683 -0.298 -8.761 1.00 97.00 162 GLY A N 1
ATOM 1284 C CA . GLY A 1 162 ? 7.084 -1.333 -7.829 1.00 97.00 162 GLY A CA 1
ATOM 1285 C C . GLY A 1 162 ? 5.915 -2.024 -7.154 1.00 97.00 162 GLY A C 1
ATOM 1286 O O . GLY A 1 162 ? 4.750 -1.708 -7.401 1.00 97.00 162 GLY A O 1
ATOM 1287 N N . LYS A 1 163 ? 6.277 -2.975 -6.299 1.00 97.00 163 LYS A N 1
ATOM 1288 C CA . LYS A 1 163 ? 5.408 -3.605 -5.303 1.00 97.00 163 LYS A CA 1
ATOM 1289 C C . LYS A 1 163 ? 6.018 -3.453 -3.922 1.00 97.00 163 LYS A C 1
ATOM 1291 O O . LYS A 1 163 ? 7.233 -3.291 -3.801 1.00 97.00 163 LYS A O 1
ATOM 1296 N N . LEU A 1 164 ? 5.187 -3.504 -2.888 1.00 97.06 164 LEU A N 1
ATOM 1297 C CA . LEU A 1 164 ? 5.700 -3.512 -1.525 1.00 97.06 164 LEU A CA 1
ATOM 1298 C C . LEU A 1 164 ? 6.213 -4.907 -1.180 1.00 97.06 164 LEU A C 1
ATOM 1300 O O . LEU A 1 164 ? 5.722 -5.917 -1.676 1.00 97.06 164 LEU A O 1
ATOM 1304 N N . ARG A 1 165 ? 7.225 -4.943 -0.321 1.00 95.69 165 ARG A N 1
ATOM 1305 C CA . ARG A 1 165 ? 7.715 -6.153 0.322 1.00 95.69 165 ARG A CA 1
ATOM 1306 C C . ARG A 1 165 ? 7.869 -5.877 1.805 1.00 95.69 165 ARG A C 1
ATOM 1308 O O . ARG A 1 165 ? 8.784 -5.153 2.213 1.00 95.69 165 ARG A O 1
ATOM 1315 N N . PHE A 1 166 ? 6.989 -6.471 2.600 1.00 94.75 166 PHE A N 1
ATOM 1316 C CA . PHE A 1 166 ? 6.968 -6.264 4.039 1.00 94.75 166 PHE A CA 1
ATOM 1317 C C . PHE A 1 166 ? 7.990 -7.146 4.758 1.00 94.75 166 PHE A C 1
ATOM 1319 O O . PHE A 1 166 ? 8.227 -8.308 4.423 1.00 94.75 166 PHE A O 1
ATOM 1326 N N . GLN A 1 167 ? 8.617 -6.566 5.775 1.00 87.69 167 GLN A N 1
ATOM 1327 C CA . GLN A 1 167 ? 9.461 -7.240 6.752 1.00 87.69 167 GLN A CA 1
ATOM 1328 C C . GLN A 1 167 ? 9.097 -6.712 8.143 1.00 87.69 167 GLN A C 1
ATOM 1330 O O . GLN A 1 167 ? 8.561 -5.613 8.280 1.00 87.69 167 GLN A O 1
ATOM 1335 N N . THR A 1 168 ? 9.446 -7.449 9.204 1.00 78.62 168 THR A N 1
ATOM 1336 C CA . THR A 1 168 ? 9.064 -7.106 10.591 1.00 78.62 168 THR A CA 1
ATOM 1337 C C . THR A 1 168 ? 9.347 -5.653 10.984 1.00 78.62 168 THR A C 1
ATOM 1339 O O . THR A 1 168 ? 8.564 -5.062 11.718 1.00 78.62 168 THR A O 1
ATOM 1342 N N . ASN A 1 169 ? 10.447 -5.074 10.493 1.00 81.81 169 ASN A N 1
ATOM 1343 C CA . ASN A 1 169 ? 10.915 -3.745 10.900 1.00 81.81 169 ASN A CA 1
ATOM 1344 C C . ASN A 1 169 ? 11.101 -2.766 9.729 1.00 81.81 169 ASN A C 1
ATOM 1346 O O . ASN A 1 169 ? 11.639 -1.678 9.928 1.00 81.81 169 ASN A O 1
ATOM 1350 N N . SER A 1 170 ? 10.735 -3.159 8.510 1.00 89.38 170 SER A N 1
ATOM 1351 C CA . SER A 1 170 ? 10.943 -2.355 7.306 1.00 89.38 170 SER A CA 1
ATOM 1352 C C . SER A 1 170 ? 9.957 -2.751 6.216 1.00 89.38 170 SER A C 1
ATOM 1354 O O . SER A 1 170 ? 9.441 -3.865 6.191 1.00 89.38 170 SER A O 1
ATOM 1356 N N . CYS A 1 171 ? 9.700 -1.824 5.305 1.00 93.50 171 CYS A N 1
ATOM 1357 C CA . CYS A 1 171 ? 9.054 -2.121 4.042 1.00 93.50 171 CYS A CA 1
ATOM 1358 C C . CYS A 1 171 ? 9.989 -1.663 2.934 1.00 93.50 171 CYS A C 1
ATOM 1360 O O . CYS A 1 171 ? 10.545 -0.566 2.991 1.00 93.50 171 CYS A O 1
ATOM 1362 N N . GLU A 1 172 ? 10.179 -2.521 1.945 1.00 93.81 172 GLU A N 1
ATOM 1363 C CA . GLU A 1 172 ? 10.981 -2.221 0.769 1.00 93.81 172 GLU A CA 1
ATOM 1364 C C . GLU A 1 172 ? 10.081 -2.156 -0.460 1.00 93.81 172 GLU A C 1
ATOM 1366 O O . GLU A 1 172 ? 8.989 -2.723 -0.476 1.00 93.81 172 GLU A O 1
ATOM 1371 N N . ILE A 1 173 ? 10.554 -1.461 -1.491 1.00 94.00 173 ILE A N 1
ATOM 1372 C CA . ILE A 1 173 ? 9.919 -1.458 -2.805 1.00 94.00 173 ILE A CA 1
ATOM 1373 C C . ILE A 1 173 ? 10.693 -2.441 -3.679 1.00 94.00 173 ILE A C 1
ATOM 1375 O O . ILE A 1 173 ? 11.888 -2.253 -3.921 1.00 94.00 173 ILE A O 1
ATOM 1379 N N . ASP A 1 174 ? 10.019 -3.487 -4.150 1.00 94.62 174 ASP A N 1
ATOM 1380 C CA . ASP A 1 174 ? 10.538 -4.338 -5.213 1.00 94.62 174 ASP A CA 1
ATOM 1381 C C . ASP A 1 174 ? 10.346 -3.623 -6.556 1.00 94.62 174 ASP A C 1
ATOM 1383 O O . ASP A 1 174 ? 9.220 -3.407 -7.011 1.00 94.62 174 ASP A O 1
ATOM 1387 N N . ASN A 1 175 ? 11.454 -3.182 -7.154 1.00 95.25 175 ASN A N 1
ATOM 1388 C CA . ASN A 1 175 ? 11.441 -2.347 -8.350 1.00 95.25 175 ASN A CA 1
ATOM 1389 C C . ASN A 1 175 ? 11.160 -3.178 -9.604 1.00 95.25 175 ASN A C 1
ATOM 1391 O O . ASN A 1 175 ? 11.997 -3.971 -10.043 1.00 95.25 175 ASN A O 1
ATOM 1395 N N . LEU A 1 176 ? 10.018 -2.913 -10.238 1.00 97.31 176 LEU A N 1
ATOM 1396 C CA . LEU A 1 176 ? 9.638 -3.534 -11.505 1.00 97.31 176 LEU A CA 1
ATOM 1397 C C . LEU A 1 176 ? 10.245 -2.787 -12.692 1.00 97.31 176 LEU A C 1
ATOM 1399 O O . LEU A 1 176 ? 10.794 -3.406 -13.604 1.00 97.31 176 LEU A O 1
ATOM 1403 N N . ALA A 1 177 ? 10.195 -1.457 -12.663 1.00 97.75 177 ALA A N 1
ATOM 1404 C CA . ALA A 1 177 ? 10.862 -0.609 -13.638 1.00 97.75 177 ALA A CA 1
ATOM 1405 C C . ALA A 1 177 ? 11.188 0.753 -13.034 1.00 97.75 177 ALA A C 1
ATOM 1407 O O . ALA A 1 177 ? 10.420 1.267 -12.228 1.00 97.75 177 ALA A O 1
ATOM 1408 N N . TYR A 1 178 ? 12.303 1.349 -13.434 1.00 95.75 178 TYR A N 1
ATOM 1409 C CA . TYR A 1 178 ? 12.683 2.700 -13.029 1.00 95.75 178 TYR A CA 1
ATOM 1410 C C . TYR A 1 178 ? 13.646 3.313 -14.036 1.00 95.75 178 TYR A C 1
ATOM 1412 O O . TYR A 1 178 ? 14.187 2.628 -14.909 1.00 95.75 178 TYR A O 1
ATOM 1420 N N . HIS A 1 179 ? 13.876 4.610 -13.902 1.00 91.75 179 HIS A N 1
ATOM 1421 C CA . HIS A 1 179 ? 14.941 5.287 -14.620 1.00 91.75 179 HIS A CA 1
ATOM 1422 C C . HIS A 1 179 ? 15.753 6.154 -13.675 1.00 91.75 179 HIS A C 1
ATOM 1424 O O . HIS A 1 179 ? 15.251 6.632 -12.660 1.00 91.75 179 HIS A O 1
ATOM 1430 N N . GLU A 1 180 ? 17.012 6.363 -14.025 1.00 87.00 180 GLU A N 1
ATOM 1431 C CA . GLU A 1 180 ? 17.908 7.244 -13.291 1.00 87.00 180 GLU A CA 1
ATOM 1432 C C . GLU A 1 180 ? 18.591 8.207 -14.259 1.00 87.00 180 GLU A C 1
ATOM 1434 O O . GLU A 1 180 ? 19.000 7.833 -15.363 1.00 87.00 180 GLU A O 1
ATOM 1439 N N . SER A 1 181 ? 18.706 9.466 -13.845 1.00 82.81 181 SER A N 1
ATOM 1440 C CA . SER A 1 181 ? 19.506 10.461 -14.548 1.00 82.81 181 SER A CA 1
ATOM 1441 C C . SER A 1 181 ? 20.905 10.502 -13.945 1.00 82.81 181 SER A C 1
ATOM 1443 O O . SER A 1 181 ? 21.050 10.744 -12.746 1.00 82.81 181 SER A O 1
ATOM 1445 N N . SER A 1 182 ? 21.935 10.343 -14.770 1.00 73.38 182 SER A N 1
ATOM 1446 C CA . SER A 1 182 ? 23.325 10.544 -14.355 1.00 73.38 182 SER A CA 1
ATOM 1447 C C . SER A 1 182 ? 23.963 11.679 -15.151 1.00 73.38 182 SER A C 1
ATOM 1449 O O . SER A 1 182 ? 23.705 11.857 -16.346 1.00 73.38 182 SER A O 1
ATOM 1451 N N . ALA A 1 183 ? 24.787 12.483 -14.477 1.00 68.31 183 ALA A N 1
ATOM 1452 C CA . ALA A 1 183 ? 25.619 13.460 -15.163 1.00 68.31 183 ALA A CA 1
ATOM 1453 C C . ALA A 1 183 ? 26.633 12.707 -16.031 1.00 68.31 183 ALA A C 1
ATOM 1455 O O . ALA A 1 183 ? 27.322 11.803 -15.563 1.00 68.31 183 ALA A O 1
ATOM 1456 N N . THR A 1 184 ? 26.739 13.091 -17.300 1.00 65.62 184 THR A N 1
ATOM 1457 C CA . THR A 1 184 ? 27.662 12.436 -18.242 1.00 65.62 184 THR A CA 1
ATOM 1458 C C . THR A 1 184 ? 29.140 12.695 -17.911 1.00 65.62 184 THR A C 1
ATOM 1460 O O . THR A 1 184 ? 30.008 11.947 -18.354 1.00 65.62 184 THR A O 1
ATOM 1463 N N . ASN A 1 185 ? 29.434 13.737 -17.122 1.00 71.19 185 ASN A N 1
ATOM 1464 C CA . ASN A 1 185 ? 30.697 13.999 -16.422 1.00 71.19 185 ASN A CA 1
ATOM 1465 C C . ASN A 1 185 ? 30.486 15.102 -15.355 1.00 71.19 185 ASN A C 1
ATOM 1467 O O . ASN A 1 185 ? 29.445 15.759 -15.350 1.00 71.19 185 ASN A O 1
ATOM 1471 N N . GLU A 1 186 ? 31.477 15.335 -14.482 1.00 66.25 186 GLU A N 1
ATOM 1472 C CA . GLU A 1 186 ? 31.394 16.291 -13.354 1.00 66.25 186 GLU A CA 1
ATOM 1473 C C . GLU A 1 186 ? 31.134 17.757 -13.758 1.00 66.25 186 GLU A C 1
ATOM 1475 O O . GLU A 1 186 ? 30.744 18.563 -12.920 1.00 66.25 186 GLU A O 1
ATOM 1480 N N . SER A 1 187 ? 31.343 18.123 -15.027 1.00 71.69 187 SER A N 1
ATOM 1481 C CA . SER A 1 187 ? 31.139 19.486 -15.549 1.00 71.69 187 SER A CA 1
ATOM 1482 C C . SER A 1 187 ? 29.989 19.582 -16.559 1.00 71.69 187 SER A C 1
ATOM 1484 O O . SER A 1 187 ? 29.827 20.613 -17.214 1.00 71.69 187 SER A O 1
ATOM 1486 N N . SER A 1 188 ? 29.202 18.515 -16.722 1.00 67.19 188 SER A N 1
ATOM 1487 C CA . SER A 1 188 ? 28.177 18.435 -17.758 1.00 67.19 188 SER A CA 1
ATOM 1488 C C . SER A 1 188 ? 26.851 19.022 -17.296 1.00 67.19 188 SER A C 1
ATOM 1490 O O . SER A 1 188 ? 26.331 18.673 -16.240 1.00 67.19 188 SER A O 1
ATOM 1492 N N . THR A 1 189 ? 26.250 19.851 -18.148 1.00 66.75 189 THR A N 1
ATOM 1493 C CA . THR A 1 189 ? 24.837 20.246 -18.053 1.00 66.75 189 THR A CA 1
ATOM 1494 C C . THR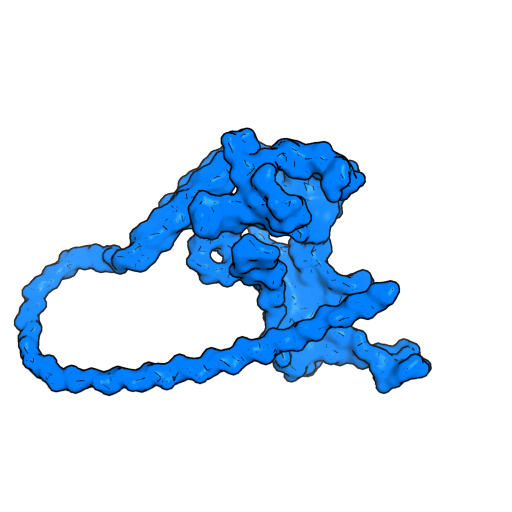 A 1 189 ? 23.906 19.256 -18.764 1.00 66.75 189 THR A C 1
ATOM 1496 O O . THR A 1 189 ? 22.697 19.474 -18.808 1.00 66.75 189 THR A O 1
ATOM 1499 N N . THR A 1 190 ? 24.454 18.174 -19.338 1.00 65.25 190 THR A N 1
ATOM 1500 C CA . THR A 1 190 ? 23.699 17.135 -20.050 1.00 65.25 190 THR A CA 1
ATOM 1501 C C . THR A 1 190 ? 23.627 15.851 -19.226 1.00 65.25 190 THR A C 1
ATOM 1503 O O . THR A 1 190 ? 24.649 15.277 -18.830 1.00 65.25 190 THR A O 1
ATOM 1506 N N . PHE A 1 191 ? 22.400 15.398 -18.980 1.00 75.62 191 PHE A N 1
ATOM 1507 C CA . PHE A 1 191 ? 22.100 14.184 -18.229 1.00 75.62 191 PHE A CA 1
ATOM 1508 C C . PHE A 1 191 ? 21.761 13.053 -19.197 1.00 75.62 191 PHE A C 1
ATOM 1510 O O . PHE A 1 191 ? 20.946 13.234 -20.102 1.00 75.62 191 PHE A O 1
ATOM 1517 N N . ALA A 1 192 ? 22.383 11.892 -19.005 1.00 82.75 192 ALA A N 1
ATOM 1518 C CA . ALA A 1 192 ? 21.952 10.665 -19.660 1.00 82.75 192 ALA A CA 1
ATOM 1519 C C . ALA A 1 192 ? 20.922 9.971 -18.765 1.00 82.75 192 ALA A C 1
ATOM 1521 O O . ALA A 1 192 ? 21.104 9.911 -17.547 1.00 82.75 192 ALA A O 1
ATOM 1522 N N . ILE A 1 193 ? 19.856 9.451 -19.372 1.00 89.31 193 ILE A N 1
ATOM 1523 C CA . ILE A 1 193 ? 18.844 8.660 -18.671 1.00 89.31 193 ILE A CA 1
ATOM 1524 C C . ILE A 1 193 ? 19.098 7.188 -18.983 1.00 89.31 193 ILE A C 1
ATOM 1526 O O . ILE A 1 193 ? 19.140 6.796 -20.151 1.00 89.31 193 ILE A O 1
ATOM 1530 N N . ALA A 1 194 ? 19.282 6.385 -17.939 1.00 92.12 194 ALA A N 1
ATOM 1531 C CA . ALA A 1 194 ? 19.314 4.932 -18.035 1.00 92.12 194 ALA A CA 1
ATOM 1532 C C . ALA A 1 194 ? 17.967 4.367 -17.577 1.00 92.12 194 ALA A C 1
ATOM 1534 O O . ALA A 1 194 ? 17.401 4.832 -16.588 1.00 92.12 194 ALA A O 1
ATOM 1535 N N . TYR A 1 195 ? 17.463 3.369 -18.302 1.00 95.62 195 TYR A N 1
ATOM 1536 C CA . TYR A 1 195 ? 16.167 2.745 -18.046 1.00 95.62 195 TYR A CA 1
ATOM 1537 C C . TYR A 1 195 ? 16.352 1.291 -17.640 1.00 95.62 195 TYR A C 1
ATOM 1539 O O . TYR A 1 195 ? 17.119 0.558 -18.268 1.00 95.62 195 TYR A O 1
ATOM 1547 N N . TYR A 1 196 ? 15.605 0.861 -16.631 1.00 97.31 196 TYR A N 1
ATOM 1548 C CA . TYR A 1 196 ? 15.704 -0.477 -16.075 1.00 97.31 196 TYR A CA 1
ATOM 1549 C C . TYR A 1 196 ? 14.328 -1.126 -15.977 1.00 97.31 196 TYR A C 1
ATOM 1551 O O . TYR A 1 196 ? 13.362 -0.484 -15.573 1.00 97.31 196 TYR A O 1
ATOM 1559 N N . ILE A 1 197 ? 14.257 -2.415 -16.314 1.00 98.06 197 ILE A N 1
ATOM 1560 C CA . ILE A 1 197 ? 13.118 -3.298 -16.027 1.00 98.06 197 ILE A CA 1
ATOM 1561 C C . ILE A 1 197 ? 13.674 -4.532 -15.320 1.00 98.06 197 ILE A C 1
ATOM 1563 O O . ILE A 1 197 ? 14.614 -5.157 -15.817 1.00 98.06 197 ILE A O 1
ATOM 1567 N N . ASN A 1 198 ? 13.121 -4.887 -14.158 1.00 95.75 198 ASN A N 1
ATOM 1568 C CA . ASN A 1 198 ? 13.608 -5.971 -13.300 1.00 95.75 198 ASN A CA 1
ATOM 1569 C C . ASN A 1 198 ? 15.130 -5.882 -13.060 1.00 95.75 198 ASN A C 1
ATOM 1571 O O . ASN A 1 198 ? 15.857 -6.869 -13.207 1.00 95.75 198 ASN A O 1
ATOM 1575 N N . ASN A 1 199 ? 15.618 -4.670 -12.766 1.00 94.44 199 ASN A N 1
ATOM 1576 C CA . ASN A 1 199 ? 17.037 -4.338 -12.566 1.00 94.44 199 ASN A CA 1
ATOM 1577 C C . ASN A 1 199 ? 17.962 -4.643 -13.766 1.00 94.44 199 ASN A C 1
ATOM 1579 O O . ASN A 1 199 ? 19.178 -4.755 -13.606 1.00 94.44 199 ASN A O 1
ATOM 1583 N N . LYS A 1 200 ? 17.417 -4.780 -14.981 1.00 96.75 200 LYS A N 1
ATOM 1584 C CA . LYS A 1 200 ? 18.192 -4.958 -16.218 1.00 96.75 200 LYS A CA 1
ATOM 1585 C C . LYS A 1 200 ? 18.077 -3.718 -17.087 1.00 96.75 200 LYS A C 1
ATOM 1587 O O . LYS A 1 200 ? 16.972 -3.221 -17.283 1.00 96.75 200 LYS A O 1
ATOM 1592 N N . LEU A 1 201 ? 19.206 -3.260 -17.626 1.00 96.75 201 LEU A N 1
ATOM 1593 C CA . LEU A 1 201 ? 19.251 -2.133 -18.557 1.00 96.75 201 LEU A CA 1
ATOM 1594 C C . LEU A 1 201 ? 18.439 -2.457 -19.819 1.00 96.75 201 LEU A C 1
ATOM 1596 O O . LEU A 1 201 ? 18.626 -3.514 -20.428 1.00 96.75 201 LEU A O 1
ATOM 1600 N N . VAL A 1 202 ? 17.561 -1.541 -20.217 1.00 97.81 202 VAL A N 1
ATOM 1601 C CA . VAL A 1 202 ? 16.707 -1.660 -21.404 1.00 97.81 202 VAL A CA 1
ATOM 1602 C C . VAL A 1 202 ? 16.752 -0.391 -22.253 1.00 97.81 202 VAL A C 1
ATOM 1604 O O . VAL A 1 202 ? 17.276 0.643 -21.843 1.00 97.81 202 VAL A O 1
ATOM 1607 N N . THR A 1 203 ? 16.200 -0.470 -23.465 1.00 97.12 203 THR A N 1
ATOM 1608 C CA . THR A 1 203 ? 15.995 0.716 -24.306 1.00 97.12 203 THR A CA 1
ATOM 1609 C C . THR A 1 203 ? 14.863 1.586 -23.759 1.00 97.12 203 THR A C 1
ATOM 1611 O O . THR A 1 203 ? 13.955 1.086 -23.091 1.00 97.12 203 THR A O 1
ATOM 1614 N N . GLU A 1 204 ? 14.876 2.877 -24.095 1.00 95.94 204 GLU A N 1
ATOM 1615 C CA . GLU A 1 204 ? 13.781 3.796 -23.763 1.00 95.94 204 GLU A CA 1
ATOM 1616 C C . GLU A 1 204 ? 12.432 3.308 -24.320 1.00 95.94 204 GLU A C 1
ATOM 1618 O O . GLU A 1 204 ? 11.419 3.390 -23.631 1.00 95.94 204 GLU A O 1
ATOM 1623 N N . ASP A 1 205 ? 12.412 2.736 -25.528 1.00 98.00 205 ASP A N 1
ATOM 1624 C CA . ASP A 1 205 ? 11.189 2.205 -26.141 1.00 98.00 205 ASP A CA 1
ATOM 1625 C C . ASP A 1 205 ? 10.622 1.017 -25.355 1.00 98.00 205 ASP A C 1
ATOM 1627 O O . ASP A 1 205 ? 9.415 0.945 -25.119 1.00 98.00 205 ASP A O 1
ATOM 1631 N N . SER A 1 206 ? 11.486 0.107 -24.888 1.00 98.31 206 SER A N 1
ATOM 1632 C CA . SER A 1 206 ? 11.074 -1.002 -24.018 1.00 98.31 206 SER A CA 1
ATOM 1633 C C . SER A 1 206 ? 10.514 -0.499 -22.686 1.00 98.31 206 SER A C 1
ATOM 1635 O O . SER A 1 206 ? 9.502 -1.011 -22.216 1.00 98.31 206 SER A O 1
ATOM 1637 N N . TYR A 1 207 ? 11.139 0.525 -22.097 1.00 97.81 207 TYR A N 1
ATOM 1638 C CA . TYR A 1 207 ? 10.650 1.148 -20.869 1.00 97.81 207 TYR A CA 1
ATOM 1639 C C . TYR A 1 207 ? 9.294 1.831 -21.072 1.00 97.81 207 TYR A C 1
ATOM 1641 O O . TYR A 1 207 ? 8.364 1.586 -20.312 1.00 97.81 207 TYR A O 1
ATOM 1649 N N . LYS A 1 208 ? 9.129 2.630 -22.134 1.00 97.38 208 LYS A N 1
ATOM 1650 C CA . LYS A 1 208 ? 7.850 3.279 -22.467 1.00 97.38 208 LYS A CA 1
ATOM 1651 C C . LYS A 1 208 ? 6.730 2.270 -22.717 1.00 97.38 208 LYS A C 1
ATOM 1653 O O . LYS A 1 208 ? 5.591 2.533 -22.336 1.00 97.38 208 LYS A O 1
ATOM 1658 N N . ALA A 1 209 ? 7.039 1.131 -23.340 1.00 98.38 209 ALA A N 1
ATOM 1659 C CA . ALA A 1 209 ? 6.079 0.045 -23.509 1.00 98.38 209 ALA A CA 1
ATOM 1660 C C . ALA A 1 209 ? 5.628 -0.520 -22.152 1.00 98.38 209 ALA A C 1
ATOM 1662 O O . ALA A 1 209 ? 4.427 -0.603 -21.914 1.00 98.38 209 ALA A O 1
ATOM 1663 N N . PHE A 1 210 ? 6.569 -0.796 -21.242 1.00 98.25 210 PHE A N 1
ATOM 1664 C CA . PHE A 1 210 ? 6.266 -1.240 -19.877 1.00 98.25 210 PHE A CA 1
ATOM 1665 C C . PHE A 1 210 ? 5.405 -0.222 -19.109 1.00 98.25 210 PHE A C 1
ATOM 1667 O O . PHE A 1 210 ? 4.376 -0.582 -18.549 1.00 98.25 210 PHE A O 1
ATOM 1674 N N . VAL A 1 211 ? 5.777 1.064 -19.138 1.00 97.44 211 VAL A N 1
ATOM 1675 C CA . VAL A 1 211 ? 5.013 2.153 -18.497 1.00 97.44 211 VAL A CA 1
ATOM 1676 C C . VAL A 1 211 ? 3.575 2.186 -19.010 1.00 97.44 211 VAL A C 1
ATOM 1678 O O . VAL A 1 211 ? 2.636 2.253 -18.225 1.00 97.44 211 VAL A O 1
ATOM 1681 N N . LYS A 1 212 ? 3.388 2.081 -20.330 1.00 98.31 212 LYS A N 1
ATOM 1682 C CA . LYS A 1 212 ? 2.057 2.061 -20.941 1.00 98.31 212 LYS A CA 1
ATOM 1683 C C . LYS A 1 212 ? 1.228 0.857 -20.486 1.00 98.31 212 LYS A C 1
ATOM 1685 O O . LYS A 1 212 ? 0.017 0.991 -20.324 1.00 98.31 212 LYS A O 1
ATOM 1690 N N . GLU A 1 213 ? 1.853 -0.307 -20.326 1.00 98.19 213 GLU A N 1
ATOM 1691 C CA . GLU A 1 213 ? 1.186 -1.510 -19.818 1.00 98.19 213 GLU A CA 1
ATOM 1692 C C . GLU A 1 213 ? 0.761 -1.344 -18.354 1.00 98.19 213 GLU A C 1
ATOM 1694 O O . GLU A 1 213 ? -0.387 -1.647 -18.029 1.00 98.19 213 GLU A O 1
ATOM 1699 N N . GLU A 1 214 ? 1.631 -0.809 -17.492 1.00 97.81 214 GLU A N 1
ATOM 1700 C CA . GLU A 1 214 ? 1.304 -0.522 -16.089 1.00 97.81 214 GLU A CA 1
ATOM 1701 C C . GLU A 1 214 ? 0.212 0.549 -15.951 1.00 97.81 214 GLU A C 1
ATOM 1703 O O . GLU A 1 214 ? -0.743 0.365 -15.196 1.00 97.81 214 GLU A O 1
ATOM 1708 N N . ASP A 1 215 ? 0.284 1.638 -16.721 1.00 97.12 215 ASP A N 1
ATOM 1709 C CA . ASP A 1 215 ? -0.718 2.711 -16.687 1.00 97.12 215 ASP A CA 1
ATOM 1710 C C . ASP A 1 215 ? -2.102 2.231 -17.143 1.00 97.12 215 ASP A C 1
ATOM 1712 O O . ASP A 1 215 ? -3.120 2.707 -16.640 1.00 97.12 215 ASP A O 1
ATOM 1716 N N . ALA A 1 216 ? -2.153 1.253 -18.055 1.00 98.19 216 ALA A N 1
ATOM 1717 C CA . ALA A 1 216 ? -3.396 0.655 -18.535 1.00 98.19 216 ALA A CA 1
ATOM 1718 C C . ALA A 1 216 ? -4.046 -0.315 -17.530 1.00 98.19 216 ALA A C 1
ATOM 1720 O O . ALA A 1 216 ? -5.185 -0.745 -17.748 1.00 98.19 216 ALA A O 1
ATOM 1721 N N . LYS A 1 217 ? -3.354 -0.684 -16.443 1.00 98.31 217 LYS A N 1
ATOM 1722 C CA . LYS A 1 217 ? -3.932 -1.532 -15.398 1.00 98.31 217 LYS A CA 1
ATOM 1723 C C . LYS A 1 217 ? -5.061 -0.812 -14.677 1.00 98.31 217 LYS A C 1
ATOM 1725 O O . LYS A 1 217 ? -5.058 0.404 -14.499 1.00 98.31 217 LYS A O 1
ATOM 1730 N N . ARG A 1 218 ? -6.019 -1.612 -14.207 1.00 98.31 218 ARG A N 1
ATOM 1731 C CA . ARG A 1 218 ? -7.171 -1.130 -13.450 1.00 98.31 218 ARG A CA 1
ATOM 1732 C C . ARG A 1 218 ? -6.729 -0.556 -12.105 1.00 98.31 218 ARG A C 1
ATOM 1734 O O . ARG A 1 218 ? -6.120 -1.271 -11.302 1.00 98.31 218 ARG A O 1
ATOM 1741 N N . ASP A 1 219 ? -7.121 0.689 -11.869 1.00 98.12 219 ASP A N 1
ATOM 1742 C CA . ASP A 1 219 ? -6.895 1.400 -10.614 1.00 98.12 219 A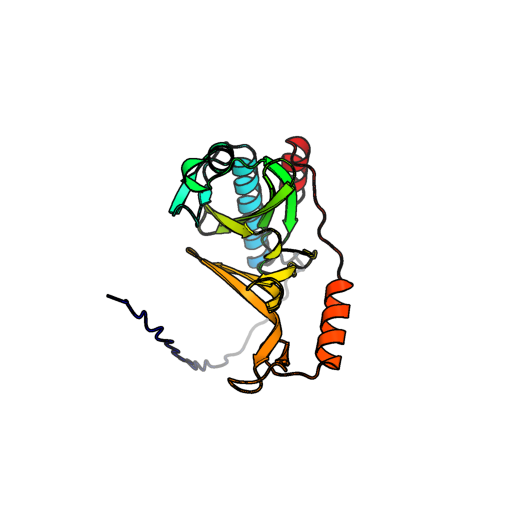SP A CA 1
ATOM 1743 C C . ASP A 1 219 ? -7.631 0.749 -9.444 1.00 98.12 219 ASP A C 1
ATOM 1745 O O . ASP A 1 219 ? -8.682 0.109 -9.598 1.00 98.12 219 ASP A O 1
ATOM 1749 N N . VAL A 1 220 ? -7.061 0.925 -8.255 1.00 97.31 220 VAL A N 1
ATOM 1750 C CA . VAL A 1 220 ? -7.654 0.473 -7.001 1.00 97.31 220 VAL A CA 1
ATOM 1751 C C . VAL A 1 220 ? -9.012 1.131 -6.744 1.00 97.31 220 VAL A C 1
ATOM 1753 O O . VAL A 1 220 ? -9.275 2.276 -7.109 1.00 97.31 220 VAL A O 1
ATOM 1756 N N . THR A 1 221 ? -9.905 0.392 -6.087 1.00 97.44 221 THR A N 1
ATOM 1757 C CA . THR A 1 221 ? -11.167 0.946 -5.594 1.00 97.44 221 THR A CA 1
ATOM 1758 C C . THR A 1 221 ? -10.951 1.574 -4.226 1.00 97.44 221 THR A C 1
ATOM 1760 O O . THR A 1 221 ? -10.665 0.871 -3.257 1.00 97.44 221 THR A O 1
ATOM 1763 N N . TRP A 1 222 ? -11.125 2.890 -4.158 1.00 97.62 222 TRP A N 1
ATOM 1764 C CA . TRP A 1 222 ? -11.122 3.651 -2.916 1.00 97.62 222 TRP A CA 1
ATOM 1765 C C . TRP A 1 222 ? -12.529 3.731 -2.321 1.00 97.62 222 TRP A C 1
ATOM 1767 O O . TRP A 1 222 ? -13.504 3.982 -3.030 1.00 97.62 222 TRP A O 1
ATOM 1777 N N . TYR A 1 223 ? -12.624 3.548 -1.009 1.00 98.12 223 TYR A N 1
ATOM 1778 C CA . TYR A 1 223 ? -13.851 3.668 -0.231 1.00 98.12 223 TYR A CA 1
ATOM 1779 C C . TYR A 1 223 ? -13.736 4.851 0.717 1.00 98.12 223 TYR A C 1
ATOM 1781 O O . TYR A 1 223 ? -12.696 5.037 1.343 1.00 98.12 223 TYR A O 1
ATOM 1789 N N . GLU A 1 224 ? -14.811 5.619 0.871 1.00 97.94 224 GLU A N 1
ATOM 1790 C CA . GLU A 1 224 ? -14.887 6.648 1.910 1.00 97.94 224 GLU A CA 1
ATOM 1791 C C . GLU A 1 224 ? -14.654 6.024 3.293 1.00 97.94 224 GLU A C 1
ATOM 1793 O O . GLU A 1 224 ? -15.174 4.942 3.594 1.00 97.94 224 GLU A O 1
ATOM 1798 N N . PHE A 1 225 ? -13.895 6.711 4.144 1.00 97.75 225 PHE A N 1
ATOM 1799 C CA . PHE A 1 225 ? -13.632 6.253 5.501 1.00 97.75 225 PHE A CA 1
ATOM 1800 C C . PHE A 1 225 ? -14.866 6.427 6.403 1.00 97.75 225 PHE A C 1
ATOM 1802 O O . PHE A 1 225 ? -15.060 7.449 7.057 1.00 97.75 225 PHE A O 1
ATOM 1809 N N . SER A 1 226 ? -15.717 5.400 6.444 1.00 97.75 226 SER A N 1
ATOM 1810 C CA . SER A 1 226 ? -16.935 5.353 7.258 1.00 97.75 226 SER A CA 1
ATOM 1811 C C . SER A 1 226 ? -17.090 4.001 7.957 1.00 97.75 226 SER A C 1
ATOM 1813 O O . SER A 1 226 ? -16.574 2.982 7.496 1.00 97.75 226 SER A O 1
ATOM 1815 N N . GLN A 1 227 ? -17.838 3.955 9.065 1.00 96.44 227 GLN A N 1
ATOM 1816 C CA . GLN A 1 227 ? -18.086 2.700 9.793 1.00 96.44 227 GLN A CA 1
ATOM 1817 C C . GLN A 1 227 ? -18.806 1.644 8.938 1.00 96.44 227 GLN A C 1
ATOM 1819 O O . GLN A 1 227 ? -18.545 0.445 9.080 1.00 96.44 227 GLN A O 1
ATOM 1824 N N . GLU A 1 228 ? -19.685 2.086 8.037 1.00 97.06 228 GLU A N 1
ATOM 1825 C CA . GLU A 1 228 ? -20.386 1.223 7.087 1.00 97.06 228 GLU A CA 1
ATOM 1826 C C . GLU A 1 228 ? -19.417 0.606 6.075 1.00 97.06 228 GLU A C 1
ATOM 1828 O O . GLU A 1 228 ? -19.410 -0.617 5.904 1.00 97.06 228 GLU A O 1
ATOM 1833 N N . ASN A 1 229 ? -18.552 1.418 5.459 1.00 97.81 229 ASN A N 1
ATOM 1834 C CA . ASN A 1 229 ? -17.569 0.928 4.495 1.00 97.81 229 ASN A CA 1
ATOM 1835 C C . ASN A 1 229 ? -16.523 0.038 5.164 1.00 97.81 229 ASN A C 1
ATOM 1837 O O . ASN A 1 229 ? -16.236 -1.035 4.637 1.00 97.81 229 ASN A O 1
ATOM 1841 N N . ILE A 1 230 ? -16.016 0.413 6.345 1.00 97.56 230 ILE A N 1
ATOM 1842 C CA . ILE A 1 230 ? -15.096 -0.425 7.130 1.00 97.56 230 ILE A CA 1
ATOM 1843 C C . ILE A 1 230 ? -15.727 -1.799 7.353 1.00 97.56 230 ILE A C 1
ATOM 1845 O O . ILE A 1 230 ? -15.118 -2.817 7.031 1.00 97.56 230 ILE A O 1
ATOM 1849 N N . SER A 1 231 ? -16.969 -1.843 7.844 1.00 95.38 231 SER A N 1
ATOM 1850 C CA . SER A 1 231 ? -17.664 -3.106 8.111 1.00 95.38 231 SER A CA 1
ATOM 1851 C C . SER A 1 231 ? -17.907 -3.909 6.835 1.00 95.38 231 SER A C 1
ATOM 1853 O O . SER A 1 231 ? -17.698 -5.118 6.824 1.00 95.38 231 SER A O 1
ATOM 1855 N N . THR A 1 232 ? -18.316 -3.249 5.755 1.00 95.25 232 THR A N 1
ATOM 1856 C CA . THR A 1 232 ? -18.651 -3.895 4.484 1.00 95.25 232 THR A CA 1
ATOM 1857 C C . THR A 1 232 ? -17.418 -4.480 3.803 1.00 95.25 232 THR A C 1
ATOM 1859 O O . THR A 1 232 ? -17.430 -5.643 3.408 1.00 95.25 232 THR A O 1
ATOM 1862 N N . VAL A 1 233 ? -16.349 -3.697 3.666 1.00 94.69 233 VAL A N 1
ATOM 1863 C CA . VAL A 1 233 ? -15.146 -4.091 2.921 1.00 94.69 233 VAL A CA 1
ATOM 1864 C C . VAL A 1 233 ? -14.361 -5.163 3.674 1.00 94.69 233 VAL A C 1
ATOM 1866 O O . VAL A 1 233 ? -13.927 -6.128 3.058 1.00 94.69 233 VAL A O 1
ATOM 1869 N N . THR A 1 234 ? -14.265 -5.070 5.004 1.00 91.62 234 THR A N 1
ATOM 1870 C CA . THR A 1 234 ? -13.568 -6.088 5.819 1.00 91.62 234 THR A CA 1
ATOM 1871 C C 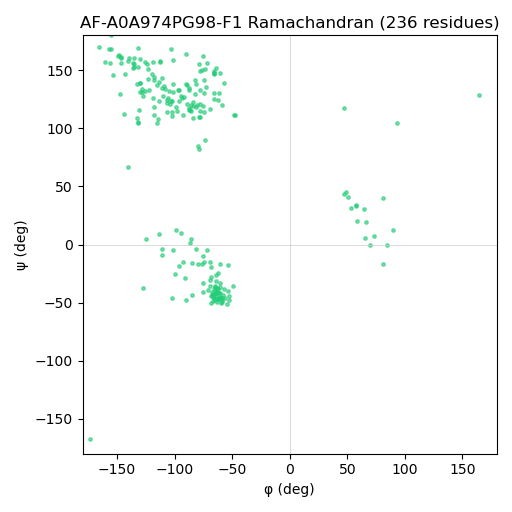. THR A 1 234 ? -14.373 -7.380 6.008 1.00 91.62 234 THR A C 1
ATOM 1873 O O . THR A 1 234 ? -13.800 -8.407 6.353 1.00 91.62 234 THR A O 1
ATOM 1876 N N . SER A 1 235 ? -15.689 -7.374 5.746 1.00 85.19 235 SER A N 1
ATOM 1877 C CA . SER A 1 235 ? -16.535 -8.581 5.842 1.00 85.19 235 SER A CA 1
ATOM 1878 C C . SER A 1 235 ? -16.751 -9.302 4.504 1.00 85.19 235 SER A C 1
ATOM 1880 O O . SER A 1 235 ? -17.148 -10.465 4.505 1.00 85.19 235 SER A O 1
ATOM 1882 N N . LYS A 1 236 ? -16.520 -8.629 3.366 1.00 66.94 236 LYS A N 1
ATOM 1883 C CA . LYS A 1 236 ? -16.752 -9.150 2.000 1.00 66.94 236 LYS A CA 1
ATOM 1884 C C . LYS A 1 236 ? -15.762 -10.226 1.553 1.00 66.94 236 LYS A C 1
ATOM 1886 O O . LYS A 1 236 ? -15.909 -10.767 0.464 1.00 66.94 236 LYS A O 1
ATOM 1891 N N . THR A 1 237 ? -14.763 -10.519 2.369 1.00 54.97 237 THR A N 1
ATOM 1892 C CA . THR A 1 237 ? -13.592 -11.286 1.953 1.00 54.97 237 THR A CA 1
ATOM 1893 C C . THR A 1 237 ? -13.654 -12.772 2.347 1.00 54.97 237 THR A C 1
ATOM 1895 O O . THR A 1 237 ? -12.632 -13.438 2.238 1.00 54.97 237 THR A O 1
ATOM 1898 N N . ARG A 1 238 ? -14.829 -13.266 2.776 1.00 38.25 238 ARG A N 1
ATOM 1899 C CA . ARG A 1 238 ? -15.138 -14.684 3.067 1.00 38.25 238 ARG A CA 1
ATOM 1900 C C . ARG A 1 238 ? -15.596 -15.471 1.842 1.00 38.25 238 ARG A C 1
ATOM 1902 O O . ARG A 1 238 ? -16.232 -14.852 0.960 1.00 38.25 238 ARG A O 1
#

Secondary structure (DSSP, 8-state):
-------------------------------------HHHHHHHHHHHHHHHHHHHHHTTSS-EEETTTTEEE-HHHHHH-HHHHSS--EEEEEEEE-SSSSSS-EEEEEEEETTEEEEEEEEEEETTEEEEEEEEGGGSBS-BTTS-EEEEETTTTEEEEEEEEEETTEEEEEEEEEEEEEESSTT-S-EEEEEEETTEEE-HHHHHHHHHHHHTSPBP--EES-HHHHHHHHHTT-

pLDDT: mean 82.69, std 21.91, range [28.2, 98.62]

Solvent-accessible surface area (backbone atoms only — not comparable to full-atom values): 14075 Å² total; per-residue (Å²): 134,90,83,82,83,80,86,80,89,83,88,83,88,80,89,81,89,79,89,80,85,90,82,88,88,85,88,81,93,76,80,97,64,91,82,77,52,78,65,56,62,51,50,54,50,51,36,54,52,40,31,52,51,49,45,36,29,77,66,54,74,38,60,32,37,31,60,88,77,72,41,74,39,37,48,66,53,65,30,56,37,38,89,79,68,75,44,55,46,45,71,58,30,33,32,74,42,30,39,66,72,84,79,50,60,27,42,40,36,40,26,23,43,94,85,39,81,49,31,30,40,38,38,43,68,54,96,94,42,44,35,36,47,79,41,50,35,59,48,63,28,80,47,26,59,82,23,40,25,34,30,44,41,89,87,74,67,33,40,36,33,27,29,48,43,83,51,100,86,49,74,46,71,50,61,48,30,39,41,44,70,42,64,76,44,102,86,49,95,53,66,47,75,48,32,29,48,69,85,36,84,50,51,68,67,58,47,52,51,51,52,53,56,61,69,68,48,60,64,51,70,74,39,63,67,42,76,65,46,49,54,49,64,47,60,66,78,115

Sequence (238 aa):
MKSQIMYVLLMFLLSISSSNKISDTSVPTITSSAHITPSESKLENNKSLAMEAYKTVLQNKIEFYSIETKKKVYLNDFLTNNEIYGTTSKINHFAVLDMDGDKIPEVVLGLTVDENPNFVEVLHYMNSEVYGYFFGNDQLSDLKTDGTFRWLSGGLTYNGYGKLRFQTNSCEIDNLAYHESSATNESSTTFAIAYYINNKLVTEDSYKAFVKEEDAKRDVTWYEFSQENISTVTSKTR

Foldseek 3Di:
DDDDDDDDDDDDDDDDDDDDDDDDDDDDDDDDDPCPDPVNVVLLVVLLLLLVQVLCLLVQNFWAQELQVRDTDRPCCVQCVCVRVVFHKDFFKKFWACQAQPSRTWIKTQIDTVNHGFKIWIWDDDPSGTYIDIDTDQQFAQQFRNNKGKGADDPRQKIAIFTWDDDPNDIDTQGQKIKHWDAPDPPGPDTDIFIDGSNDTDDPVVRVVVVVVSNPGHGTDIDTSDSVCSVCVSVVSD

Organism: NCBI:txid373687

Radius of gyration: 22.69 Å; Cα contacts (8 Å, |Δi|>4): 386; chains: 1; bounding box: 53×72×46 Å

Mean predicted aligned error: 11.07 Å

Nearest PDB structures (foldseek):
  8hme-assembly1_D  TM=3.033E-01  e=2.624E+00  Tetrahymena thermophila
  5w6p-assembly1_A  TM=2.570E-01  e=1.854E+00  Kuttervirus CBA120
  6w4q-assembly2_D  TM=2.914E-01  e=3.122E+00  Kuttervirus CBA120
  5gv0-assembly1_A  TM=2.312E-01  e=8.355E+00  Mus musculus